Protein 3EMF (pdb70)

Radius of gyration: 19.93 Å; Cα contacts (8 Å, |Δi|>4): 822; chains: 3; bounding box: 46×52×56 Å

Nearest PDB structures (foldseek):
  3emf-assembly1_C  TM=9.817E-01  e=1.559E-18  Haemophilus influenzae
  3emf-assembly1_B  TM=9.653E-01  e=1.078E-17  Haemophilus influenzae
  1s7m-assembly1_A  TM=9.401E-01  e=3.002E-12  Haemophilus influenzae
  3emf-assembly1_C  TM=1.009E+00  e=5.821E-21  Haemophilus influenzae
  3emf-assembly1_B  TM=9.589E-01  e=3.752E-17  Haemophilus influenzae

CATH classification: 3.90.1780.10

Structure (mmCIF, N/CA/C/O backbone):
data_3EMF
#
_entry.id   3EMF
#
_cell.length_a   82.292
_cell.length_b   91.035
_cell.length_c   94.669
_cell.angle_alpha   90.00
_cell.angle_beta   90.00
_cell.angle_gamma   90.00
#
_symmetry.space_group_name_H-M   'I 2 2 2'
#
loop_
_entity.id
_entity.type
_entity.pdbx_description
1 polymer 'Hia (Adhesin)'
2 water water
#
loop_
_atom_site.group_PDB
_atom_site.id
_atom_site.type_symbol
_atom_site.label_atom_id
_atom_site.label_alt_id
_atom_site.label_comp_id
_atom_site.label_asym_id
_atom_site.label_entity_id
_atom_site.label_seq_id
_atom_site.pdbx_PDB_ins_code
_atom_site.Cartn_x
_atom_site.Cartn_y
_atom_site.Cartn_z
_atom_site.occupancy
_atom_site.B_iso_or_equiv
_atom_site.auth_seq_id
_atom_site.auth_comp_id
_atom_site.auth_asym_id
_atom_site.auth_atom_id
_atom_site.pdbx_PDB_model_num
ATOM 1 N N . THR A 1 3 ? 11.764 -6.520 30.558 1.00 80.02 53 THR A N 1
ATOM 2 C CA . THR A 1 3 ? 11.527 -5.578 31.638 1.00 83.04 53 THR A CA 1
ATOM 3 C C . THR A 1 3 ? 10.776 -4.336 31.192 1.00 81.99 53 THR A C 1
ATOM 4 O O . THR A 1 3 ? 11.174 -3.685 30.223 1.00 81.63 53 THR A O 1
ATOM 5 N N . PRO A 1 4 ? 9.671 -4.010 31.889 1.00 84.63 54 PRO A N 1
ATOM 6 C CA . PRO A 1 4 ? 8.852 -2.819 31.620 1.00 83.00 54 PRO A CA 1
ATOM 7 C C . PRO A 1 4 ? 9.444 -1.554 32.244 1.00 78.37 54 PRO A C 1
ATOM 8 O O . PRO A 1 4 ? 9.192 -1.276 33.415 1.00 83.02 54 PRO A O 1
ATOM 12 N N . VAL A 1 5 ? 10.216 -0.802 31.467 1.00 64.80 55 VAL A N 1
ATOM 13 C CA . VAL A 1 5 ? 10.839 0.419 31.959 1.00 56.80 55 VAL A CA 1
ATOM 14 C C . VAL A 1 5 ? 9.902 1.602 31.766 1.00 50.66 55 VAL A C 1
ATOM 15 O O . VAL A 1 5 ? 9.341 1.795 30.686 1.00 42.04 55 VAL A O 1
ATOM 19 N N . THR A 1 6 ? 9.745 2.401 32.815 1.00 39.45 56 THR A N 1
ATOM 20 C CA . THR A 1 6 ? 8.900 3.589 32.756 1.00 40.43 56 THR A CA 1
ATOM 21 C C . THR A 1 6 ? 9.580 4.779 33.429 1.00 38.17 56 THR A C 1
ATOM 22 O O . THR A 1 6 ? 10.519 4.610 34.192 1.00 38.60 56 THR A O 1
ATOM 26 N N . ASN A 1 7 ? 9.114 5.983 33.121 1.00 35.69 57 ASN A N 1
ATOM 27 C CA . ASN A 1 7 ? 9.500 7.153 33.894 1.00 31.94 57 ASN A CA 1
ATOM 28 C C . ASN A 1 7 ? 8.323 8.119 33.982 1.00 37.39 57 ASN A C 1
ATOM 29 O O . ASN A 1 7 ? 7.255 7.833 33.446 1.00 32.79 57 ASN A O 1
ATOM 34 N N . LYS A 1 8 ? 8.503 9.238 34.676 1.00 41.50 58 LYS A N 1
ATOM 35 C CA . LYS A 1 8 ? 7.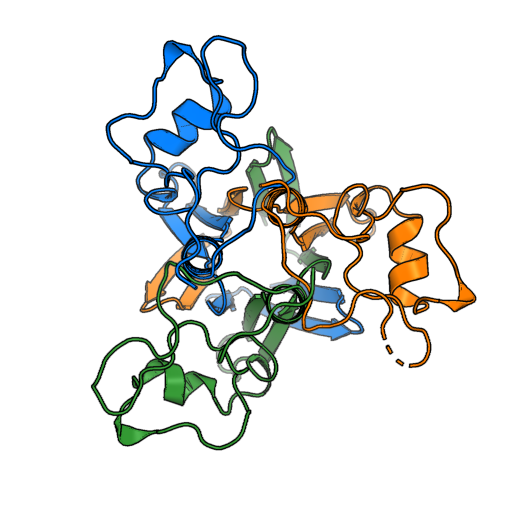382 10.118 35.011 1.00 36.71 58 LYS A CA 1
ATOM 36 C C . LYS A 1 8 ? 7.239 11.318 34.075 1.00 35.97 58 LYS A C 1
ATOM 37 O O . LYS A 1 8 ? 6.415 12.188 34.313 1.00 45.18 58 LYS A O 1
ATOM 43 N N . LEU A 1 9 ? 8.032 11.359 33.007 1.00 29.92 59 LEU A N 1
ATOM 44 C CA . LEU A 1 9 ? 7.935 12.433 32.018 1.00 22.52 59 LEU A CA 1
ATOM 45 C C . LEU A 1 9 ? 6.539 12.588 31.425 1.00 29.19 59 LEU A C 1
ATOM 46 O O . LEU A 1 9 ? 5.905 11.606 31.016 1.00 29.79 59 LEU A O 1
ATOM 51 N N . LYS A 1 10 ? 6.090 13.835 31.338 1.00 28.89 60 LYS A N 1
ATOM 52 C CA . LYS A 1 10 ? 4.796 14.145 30.730 1.00 29.00 60 LYS A CA 1
ATOM 53 C C . LYS A 1 10 ? 5.023 14.812 29.388 1.00 28.98 60 LYS A C 1
ATOM 54 O O . LYS A 1 10 ? 6.147 15.168 29.037 1.00 29.92 60 LYS A O 1
ATOM 60 N N . ALA A 1 11 ? 3.940 14.975 28.645 1.00 26.96 61 ALA A N 1
ATOM 61 C CA . ALA A 1 11 ? 3.966 15.715 27.406 1.00 29.03 61 ALA A CA 1
ATOM 62 C C . ALA A 1 11 ? 3.401 17.098 27.668 1.00 29.19 61 ALA A C 1
ATOM 63 O O . ALA A 1 11 ? 2.611 17.298 28.587 1.00 27.31 61 ALA A O 1
ATOM 65 N N . TYR A 1 12 ? 3.794 18.061 26.856 1.00 22.57 62 TYR A N 1
ATOM 66 C CA . TYR A 1 12 ? 3.117 19.333 26.892 1.00 26.28 62 TYR A CA 1
ATOM 67 C C . TYR A 1 12 ? 1.637 19.113 26.576 1.00 24.98 62 TYR A C 1
ATOM 68 O O . TYR A 1 12 ? 1.293 18.257 25.752 1.00 25.92 62 TYR A O 1
ATOM 77 N N . GLY A 1 13 ? 0.778 19.872 27.252 1.00 23.58 63 GLY A N 1
ATOM 78 C CA . GLY A 1 13 ? -0.674 19.762 27.091 1.00 22.26 63 GLY A CA 1
ATOM 79 C C . GLY A 1 13 ? -1.313 18.900 28.156 1.00 35.64 63 GLY A C 1
ATOM 80 O O . GLY A 1 13 ? -2.536 18.882 28.286 1.00 37.22 63 GLY A O 1
ATOM 81 N N . ASP A 1 14 ? -0.490 18.170 28.905 1.00 29.12 64 ASP A N 1
ATOM 82 C CA . ASP A 1 14 ? -0.996 17.299 29.959 1.00 39.30 64 ASP A CA 1
ATOM 83 C C . ASP A 1 14 ? -1.670 18.178 31.013 1.00 37.56 64 ASP A C 1
ATOM 84 O O . ASP A 1 14 ? -1.149 19.240 31.370 1.00 36.75 64 ASP A O 1
ATOM 89 N N . ALA A 1 15 ? -2.805 17.721 31.529 1.00 39.13 65 ALA A N 1
ATOM 90 C CA . ALA A 1 15 ? -3.634 18.532 32.427 1.00 44.90 65 ALA A CA 1
ATOM 91 C C . ALA A 1 15 ? -3.017 18.860 33.784 1.00 50.24 65 ALA A C 1
ATOM 92 O O . ALA A 1 15 ? -3.340 19.892 34.373 1.00 53.70 65 ALA A O 1
ATOM 94 N N . ASN A 1 16 ? -2.166 17.989 34.313 1.00 52.14 66 ASN A N 1
ATOM 95 C CA . ASN A 1 16 ? -1.655 18.242 35.668 1.00 63.51 66 ASN A CA 1
ATOM 96 C C . ASN A 1 16 ? -0.274 18.901 35.749 1.00 55.33 66 ASN A C 1
ATOM 97 O O . ASN A 1 16 ? 0.419 18.791 36.758 1.00 53.88 66 ASN A O 1
ATOM 102 N N . PHE A 1 17 ? 0.111 19.579 34.675 1.00 51.66 67 PHE A N 1
ATOM 103 C CA . PHE A 1 17 ? 1.291 20.428 34.673 1.00 48.95 67 PHE A CA 1
ATOM 104 C C . PHE A 1 17 ? 0.980 21.564 35.619 1.00 51.03 67 PHE A C 1
ATOM 105 O O . PHE A 1 17 ? -0.133 22.096 35.608 1.00 46.42 67 PHE A O 1
ATOM 113 N N . ASN A 1 18 ? 1.945 21.930 36.456 1.00 40.40 68 ASN A N 1
ATOM 114 C CA . ASN A 1 18 ? 1.691 22.955 37.463 1.00 44.05 68 ASN A CA 1
ATOM 115 C C . ASN A 1 18 ? 2.357 24.272 37.116 1.00 45.26 68 ASN A C 1
ATOM 116 O O . ASN A 1 18 ? 3.591 24.406 37.176 1.00 35.91 68 ASN A O 1
ATOM 121 N N . PHE A 1 19 ? 1.531 25.255 36.785 1.00 37.26 69 PHE A N 1
ATOM 122 C CA . PHE A 1 19 ? 2.036 26.530 36.294 1.00 47.70 69 PHE A CA 1
ATOM 123 C C . PHE A 1 19 ? 2.911 27.285 37.294 1.00 48.76 69 PHE A C 1
ATOM 124 O O . PHE A 1 19 ? 3.881 27.945 36.904 1.00 54.29 69 PHE A O 1
ATOM 132 N N . THR A 1 20 ? 2.586 27.166 38.576 1.00 49.24 70 THR A N 1
ATOM 133 C CA . THR A 1 20 ? 3.335 27.851 39.630 1.00 58.20 70 THR A CA 1
ATOM 134 C C . THR A 1 20 ? 4.811 27.467 39.655 1.00 58.70 70 THR A C 1
ATOM 135 O O . THR A 1 20 ? 5.690 28.329 39.760 1.00 56.23 70 THR A O 1
ATOM 139 N N . ASN A 1 21 ? 5.067 26.164 39.547 1.00 63.47 71 ASN A N 1
ATOM 140 C CA . ASN A 1 21 ? 6.402 25.599 39.739 1.00 55.08 71 ASN A CA 1
ATOM 141 C C . ASN A 1 21 ? 7.311 25.731 38.530 1.00 53.38 71 ASN A C 1
ATOM 142 O O . ASN A 1 21 ? 8.504 25.440 38.613 1.00 54.52 71 ASN A O 1
ATOM 147 N N . ASN A 1 22 ? 6.752 26.147 37.399 1.00 45.98 72 ASN A N 1
ATOM 148 C CA . ASN A 1 22 ? 7.514 26.174 36.153 1.00 41.02 72 ASN A CA 1
ATOM 149 C C . ASN A 1 22 ? 7.659 27.581 35.594 1.00 43.94 72 ASN A C 1
ATOM 150 O O . ASN A 1 22 ? 6.981 28.492 36.042 1.00 40.57 72 ASN A O 1
ATOM 155 N N . SER A 1 23 ? 8.544 27.747 34.616 1.00 48.50 73 SER A N 1
ATOM 156 C CA . SER A 1 23 ? 8.859 29.060 34.059 1.00 45.09 73 SER A CA 1
ATOM 157 C C . SER A 1 23 ? 7.816 29.535 33.059 1.00 47.88 73 SER A C 1
ATOM 158 O O . SER A 1 23 ? 6.997 28.748 32.585 1.00 46.21 73 SER A O 1
ATOM 161 N N . ILE A 1 24 ? 7.879 30.821 32.720 1.00 40.19 74 ILE A N 1
ATOM 162 C CA . ILE A 1 24 ? 7.028 31.390 31.684 1.00 46.94 74 ILE A CA 1
ATOM 163 C C . ILE A 1 24 ? 7.268 30.712 30.338 1.00 46.43 74 ILE A C 1
ATOM 164 O O . ILE A 1 24 ? 6.340 30.542 29.550 1.00 45.22 74 ILE A O 1
ATOM 169 N N . ALA A 1 25 ? 8.516 30.315 30.082 1.00 37.74 75 ALA A N 1
ATOM 170 C CA . ALA A 1 25 ? 8.868 29.676 28.826 1.00 39.23 75 ALA A CA 1
ATOM 171 C C . ALA A 1 25 ? 8.167 28.331 28.665 1.00 36.94 75 ALA A C 1
ATOM 172 O O . ALA A 1 25 ? 7.684 28.005 27.584 1.00 33.42 75 ALA A O 1
ATOM 174 N N . ASP A 1 26 ? 8.132 27.553 29.743 1.00 38.86 76 ASP A N 1
ATOM 175 C CA . ASP A 1 26 ? 7.462 26.257 29.741 1.00 34.28 76 ASP A CA 1
ATOM 176 C C . ASP A 1 26 ? 5.947 26.409 29.702 1.00 31.89 76 ASP A C 1
ATOM 177 O O . ASP A 1 26 ? 5.273 25.691 28.975 1.00 38.69 76 ASP A O 1
ATOM 179 N N . ALA A 1 27 ? 5.415 27.321 30.517 1.00 30.77 77 ALA A N 1
ATOM 180 C CA . ALA A 1 27 ? 3.984 27.635 30.489 1.00 30.53 77 ALA A CA 1
ATOM 181 C C . ALA A 1 27 ? 3.504 27.946 29.079 1.00 33.68 77 ALA A C 1
ATOM 182 O O . ALA A 1 27 ? 2.419 27.520 28.673 1.00 33.69 77 ALA A O 1
ATOM 184 N N . GLU A 1 28 ? 4.301 28.722 28.349 1.00 33.37 78 GLU A N 1
ATOM 185 C CA . GLU A 1 28 ? 3.971 29.111 26.973 1.00 41.65 78 GLU A CA 1
ATOM 186 C C . GLU A 1 28 ? 3.888 27.909 26.036 1.00 33.68 78 GLU A C 1
ATOM 187 O O . GLU A 1 28 ? 3.055 27.866 25.131 1.00 36.14 78 GLU A O 1
ATOM 193 N N . LYS A 1 29 ? 4.751 26.927 26.251 1.00 26.54 79 LYS A N 1
ATOM 194 C CA . LYS A 1 29 ? 4.681 25.712 25.471 1.00 19.85 79 LYS A CA 1
ATOM 195 C C . LYS A 1 29 ? 3.495 24.848 25.889 1.00 24.96 79 LYS A C 1
ATOM 196 O O . LYS A 1 29 ? 2.824 24.246 25.055 1.00 26.17 79 LYS A O 1
ATOM 202 N N . GLN A 1 30 ? 3.264 24.782 27.187 1.00 26.75 80 GLN A N 1
ATOM 203 C CA . GLN A 1 30 ? 2.206 23.943 27.735 1.00 25.96 80 GLN A CA 1
ATOM 204 C C . GLN A 1 30 ? 0.842 24.259 27.127 1.00 28.11 80 GLN A C 1
ATOM 205 O O . GLN A 1 30 ? 0.025 23.349 26.916 1.00 27.60 80 GLN A O 1
ATOM 211 N N . VAL A 1 31 ? 0.595 25.533 26.818 1.00 28.40 81 VAL A N 1
ATOM 212 C CA . VAL A 1 31 ? -0.750 25.972 26.388 1.00 25.63 81 VAL A CA 1
ATOM 213 C C . VAL A 1 31 ? -0.933 26.088 24.879 1.00 26.41 81 VAL A C 1
ATOM 214 O O . VAL A 1 31 ? -2.045 26.387 24.405 1.00 27.22 81 VAL A O 1
ATOM 218 N N . GLN A 1 32 ? 0.143 25.860 24.119 1.00 25.60 82 GLN A N 1
ATOM 219 C CA . GLN A 1 32 ? 0.069 25.903 22.659 1.00 26.19 82 GLN A CA 1
ATOM 220 C C . GLN A 1 32 ? -0.193 24.534 22.009 1.00 28.48 82 GLN A C 1
ATOM 221 O O . GLN A 1 32 ? 0.538 23.571 22.253 1.00 26.88 82 GLN A O 1
ATOM 227 N N . GLU A 1 33 ? -1.227 24.460 21.169 1.00 27.55 83 GLU A N 1
ATOM 228 C CA . GLU A 1 33 ? -1.549 23.228 20.457 1.00 25.96 83 GLU A CA 1
ATOM 229 C C . GLU A 1 33 ? -0.332 22.722 19.668 1.00 28.75 83 GLU A C 1
ATOM 230 O O . GLU A 1 33 ? -0.174 21.525 19.474 1.00 29.39 83 GLU A O 1
ATOM 233 N N . ALA A 1 34 ? 0.507 23.642 19.211 1.00 30.95 84 ALA A N 1
ATOM 234 C CA . ALA A 1 34 ? 1.707 23.290 18.444 1.00 27.20 84 ALA A CA 1
ATOM 235 C C . ALA A 1 34 ? 2.645 22.338 19.193 1.00 31.38 84 ALA A C 1
ATOM 236 O O . ALA A 1 34 ? 3.307 21.488 18.585 1.00 31.13 84 ALA A O 1
ATOM 238 N N . TYR A 1 35 ? 2.705 22.481 20.515 1.00 30.84 85 TYR A N 1
ATOM 239 C CA . TYR A 1 35 ? 3.601 21.667 21.325 1.00 21.53 85 TYR A CA 1
ATOM 240 C C . TYR A 1 35 ? 2.913 20.449 21.891 1.00 28.95 85 TYR A C 1
ATOM 241 O O . TYR A 1 35 ? 3.555 19.597 22.511 1.00 24.09 85 TYR A O 1
ATOM 250 N N . LYS A 1 36 ? 1.599 20.368 21.691 1.00 28.19 86 LYS A N 1
ATOM 251 C CA . LYS A 1 36 ? 0.835 19.334 22.369 1.00 20.60 86 LYS A CA 1
ATOM 252 C C . LYS A 1 36 ? 1.343 17.948 22.020 1.00 23.73 86 LYS A C 1
ATOM 253 O O . LYS A 1 36 ? 1.391 17.581 20.846 1.00 23.73 86 LYS A O 1
ATOM 259 N N . GLY A 1 37 ? 1.686 17.162 23.033 1.00 24.00 87 GLY A N 1
ATOM 260 C CA . GLY A 1 37 ? 2.156 15.809 22.791 1.00 28.78 87 GLY A CA 1
ATOM 261 C C . GLY A 1 37 ? 3.673 15.678 22.667 1.00 26.50 87 GLY A C 1
ATOM 262 O O . GLY A 1 37 ? 4.198 14.572 22.645 1.00 27.79 87 GLY A O 1
ATOM 263 N N . LEU A 1 38 ? 4.392 16.790 22.574 1.00 29.40 88 LEU A N 1
ATOM 264 C CA . LEU A 1 38 ? 5.854 16.697 22.610 1.00 25.45 88 LEU A CA 1
ATOM 265 C C . LEU A 1 38 ? 6.274 16.461 24.053 1.00 28.62 88 LEU A C 1
ATOM 266 O O . LEU A 1 38 ? 5.603 16.915 24.974 1.00 23.54 88 LEU A O 1
ATOM 271 N N . LEU A 1 39 ? 7.394 15.770 24.239 1.00 25.44 89 LEU A N 1
ATOM 272 C CA . LEU A 1 39 ? 7.890 15.440 25.563 1.00 23.28 89 LEU A CA 1
ATOM 273 C C . LEU A 1 39 ? 8.206 16.714 26.326 1.00 27.18 89 LEU A C 1
ATOM 274 O O . LEU A 1 39 ? 8.801 17.654 25.791 1.00 28.63 89 LEU A O 1
ATOM 279 N N . ASN A 1 40 ? 7.790 16.754 27.580 1.00 20.55 90 ASN A N 1
ATOM 280 C CA . ASN A 1 40 ? 8.152 17.859 28.437 1.00 25.73 90 ASN A CA 1
ATOM 281 C C . ASN A 1 40 ? 9.398 17.486 29.247 1.00 30.06 90 ASN A C 1
ATOM 282 O O . ASN A 1 40 ? 9.307 16.860 30.288 1.00 27.12 90 ASN A O 1
ATOM 287 N N . LEU A 1 41 ? 10.564 17.858 28.746 1.00 27.67 91 LEU A N 1
ATOM 288 C CA . LEU A 1 41 ? 11.801 17.448 29.389 1.00 35.59 91 LEU A CA 1
ATOM 289 C C . LEU A 1 41 ? 12.166 18.339 30.570 1.00 41.02 91 LEU A C 1
ATOM 290 O O . LEU A 1 41 ? 12.936 17.940 31.442 1.00 46.55 91 LEU A O 1
ATOM 295 N N . ASN A 1 42 ? 11.595 19.535 30.617 1.00 39.89 92 ASN A N 1
ATOM 296 C CA . ASN A 1 42 ? 12.057 20.539 31.571 1.00 38.85 92 ASN A CA 1
ATOM 297 C C . ASN A 1 42 ? 11.097 20.830 32.723 1.00 40.80 92 ASN A C 1
ATOM 298 O O . ASN A 1 42 ? 11.121 21.925 33.291 1.00 44.13 92 ASN A O 1
ATOM 303 N N . GLU A 1 43 ? 10.270 19.850 33.082 1.00 34.31 93 GLU A N 1
ATOM 304 C CA . GLU A 1 43 ? 9.283 20.041 34.151 1.00 38.04 93 GLU A CA 1
ATOM 305 C C . GLU A 1 43 ? 9.908 20.020 35.555 1.00 42.34 93 GLU A C 1
ATOM 306 O O . GLU A 1 43 ? 10.677 19.120 35.905 1.00 39.23 93 GLU A O 1
ATOM 312 N N . LYS A 1 44 ? 9.547 21.013 36.358 1.00 43.25 94 LYS A N 1
ATOM 313 C CA . LYS A 1 44 ? 10.150 21.207 37.681 1.00 46.44 94 LYS A CA 1
ATOM 314 C C . LYS A 1 44 ? 9.157 20.976 38.808 1.00 49.34 94 LYS A C 1
ATOM 315 O O . LYS A 1 44 ? 7.938 20.955 38.582 1.00 48.77 94 LYS A O 1
ATOM 321 N N . ASN A 1 45 ? 9.668 20.796 40.023 1.00 49.34 95 ASN A N 1
ATOM 322 C CA . ASN A 1 45 ? 8.790 20.706 41.192 1.00 60.07 95 ASN A CA 1
ATOM 323 C C . ASN A 1 45 ? 8.784 22.012 41.991 1.00 58.45 95 ASN A C 1
ATOM 324 O O . ASN A 1 45 ? 9.236 23.048 41.497 1.00 54.62 95 ASN A O 1
ATOM 329 N N . ALA A 1 46 ? 8.258 21.975 43.209 1.00 68.46 96 ALA A N 1
ATOM 330 C CA . ALA A 1 46 ? 8.249 23.170 44.052 1.00 74.26 96 ALA A CA 1
ATOM 331 C C . ALA A 1 46 ? 9.663 23.729 44.243 1.00 74.31 96 ALA A C 1
ATOM 332 O O . ALA A 1 46 ? 9.852 24.943 44.342 1.00 71.31 96 ALA A O 1
ATOM 334 N N . SER A 1 47 ? 10.646 22.831 44.277 1.00 76.32 97 SER A N 1
ATOM 335 C CA . SER A 1 47 ? 12.036 23.185 44.584 1.00 82.43 97 SER A CA 1
ATOM 336 C C . SER A 1 47 ? 12.781 23.801 43.398 1.00 83.05 97 SER A C 1
ATOM 337 O O . SER A 1 47 ? 13.956 24.154 43.511 1.00 82.63 97 SER A O 1
ATOM 340 N N . ASP A 1 48 ? 12.098 23.919 42.265 1.00 81.64 98 ASP A N 1
ATOM 341 C CA . ASP A 1 48 ? 12.733 24.348 41.025 1.00 74.20 98 ASP A CA 1
ATOM 342 C C . ASP A 1 48 ? 13.811 23.349 40.622 1.00 63.74 98 ASP A C 1
ATOM 343 O O . ASP A 1 48 ? 14.766 23.697 39.921 1.00 71.09 98 ASP A O 1
ATOM 348 N N . LYS A 1 49 ? 13.669 22.108 41.077 1.00 51.32 99 LYS A N 1
ATOM 349 C CA . LYS A 1 49 ? 14.471 21.023 40.509 1.00 53.55 99 LYS A CA 1
ATOM 350 C C . LYS A 1 49 ? 13.618 20.177 39.561 1.00 50.72 99 LYS A C 1
ATOM 351 O O . LYS A 1 49 ? 12.399 20.189 39.644 1.00 51.10 99 LYS A O 1
ATOM 357 N N . LEU A 1 50 ? 14.274 19.453 38.665 1.00 44.96 100 LEU A N 1
ATOM 358 C CA . LEU A 1 50 ? 13.599 18.622 37.674 1.00 44.42 100 LEU A CA 1
ATOM 359 C C . LEU A 1 50 ? 12.875 17.431 38.312 1.00 45.48 100 LEU A C 1
ATOM 360 O O . LEU A 1 50 ? 13.454 16.696 39.109 1.00 43.06 100 LEU A O 1
ATOM 365 N N . LEU A 1 51 ? 11.603 17.242 37.965 1.00 37.40 101 LEU A N 1
ATOM 366 C CA . LEU A 1 51 ? 10.850 16.086 38.455 1.00 47.56 101 LEU A CA 1
ATOM 367 C C . LEU A 1 51 ? 11.544 14.781 38.083 1.00 46.68 101 LEU A C 1
ATOM 368 O O . LEU A 1 51 ? 11.610 13.844 38.881 1.00 46.86 101 LEU A O 1
ATOM 373 N N . VAL A 1 52 ? 12.031 14.711 36.849 1.00 44.43 102 VAL A N 1
ATOM 374 C CA . VAL A 1 52 ? 12.725 13.521 36.377 1.00 38.92 102 VAL A CA 1
ATOM 375 C C . VAL A 1 52 ? 14.191 13.857 36.179 1.00 34.85 102 VAL A C 1
ATOM 376 O O . VAL A 1 52 ? 14.539 14.673 35.326 1.00 31.58 102 VAL A O 1
ATOM 380 N N . GLU A 1 53 ? 15.042 13.240 36.995 1.00 31.00 103 GLU A N 1
ATOM 381 C CA . GLU A 1 53 ? 16.462 13.520 37.003 1.00 36.63 103 GLU A CA 1
ATOM 382 C C . GLU A 1 53 ? 17.166 13.039 35.734 1.00 37.33 103 GLU A C 1
ATOM 383 O O . GLU A 1 53 ? 16.711 12.116 35.059 1.00 36.32 103 GLU A O 1
ATOM 389 N N . ASP A 1 54 ? 18.289 13.668 35.426 1.00 30.48 104 ASP A N 1
ATOM 390 C CA . ASP A 1 54 ? 19.113 13.255 34.287 1.00 33.67 104 ASP A CA 1
ATOM 391 C C . ASP A 1 54 ? 19.383 11.744 34.228 1.00 34.62 104 ASP A C 1
ATOM 392 O O . ASP A 1 54 ? 19.248 11.145 33.165 1.00 30.07 104 ASP A O 1
ATOM 397 N N . ASN A 1 55 ? 19.780 11.136 35.351 1.00 31.10 105 ASN A N 1
ATOM 398 C CA . ASN A 1 55 ? 20.197 9.725 35.346 1.00 31.63 105 ASN A CA 1
ATOM 399 C C . ASN A 1 55 ? 19.025 8.757 35.463 1.00 40.59 105 ASN A C 1
ATOM 400 O O . ASN A 1 55 ? 19.047 7.829 36.268 1.00 42.55 105 ASN A O 1
ATOM 405 N N . THR A 1 56 ? 18.007 9.000 34.647 1.00 39.47 106 THR A N 1
ATOM 406 C CA . THR A 1 56 ? 16.809 8.182 34.598 1.00 31.99 106 THR A CA 1
ATOM 407 C C . THR A 1 56 ? 16.811 7.509 33.242 1.00 30.13 106 THR A C 1
ATOM 408 O O . THR A 1 56 ? 17.223 8.116 32.246 1.00 37.60 106 THR A O 1
ATOM 412 N N . ALA A 1 57 ? 16.380 6.253 33.206 1.00 30.77 107 ALA A N 1
ATOM 413 C CA . ALA A 1 57 ? 16.226 5.524 31.949 1.00 29.14 107 ALA A CA 1
ATOM 414 C C . ALA A 1 57 ? 15.270 6.264 31.023 1.00 26.40 107 ALA A C 1
ATOM 415 O O . ALA A 1 57 ? 14.171 6.634 31.423 1.00 30.24 107 ALA A O 1
ATOM 417 N N . ALA A 1 58 ? 15.704 6.500 29.785 1.00 30.08 108 ALA A N 1
ATOM 418 C CA . ALA A 1 58 ? 14.790 6.984 28.762 1.00 26.99 108 ALA A CA 1
ATOM 419 C C . ALA A 1 58 ? 14.052 5.777 28.175 1.00 23.85 108 ALA A C 1
ATOM 420 O O . ALA A 1 58 ? 14.594 4.674 28.119 1.00 27.82 108 ALA A O 1
ATOM 422 N N . THR A 1 59 ? 12.805 5.973 27.775 1.00 21.80 109 THR A N 1
ATOM 423 C CA . THR A 1 59 ? 12.025 4.879 27.182 1.00 22.23 109 THR A CA 1
ATOM 424 C C . THR A 1 59 ? 11.783 5.104 25.694 1.00 22.20 109 THR A C 1
ATOM 425 O O . THR A 1 59 ? 11.932 6.214 25.193 1.00 24.40 109 THR A O 1
ATOM 429 N N . VAL A 1 60 ? 11.398 4.045 24.996 1.00 28.55 110 VAL A N 1
ATOM 430 C CA . VAL A 1 60 ? 11.031 4.168 23.589 1.00 24.45 110 VAL A CA 1
ATOM 431 C C . VAL A 1 60 ? 9.814 5.079 23.465 1.00 29.13 110 VAL A C 1
ATOM 432 O O . VAL A 1 60 ? 9.731 5.863 22.541 1.00 25.37 110 VAL A O 1
ATOM 436 N N . GLY A 1 61 ? 8.880 5.006 24.417 1.00 28.31 111 GLY A N 1
ATOM 437 C CA . GLY A 1 61 ? 7.792 5.959 24.430 1.00 22.32 111 GLY A CA 1
ATOM 438 C C . GLY A 1 61 ? 8.267 7.412 24.438 1.00 25.34 111 GLY A C 1
ATOM 439 O O . GLY A 1 61 ? 7.654 8.287 23.814 1.00 23.04 111 GLY A O 1
ATOM 440 N N . ASN A 1 62 ? 9.351 7.680 25.156 1.00 28.19 112 ASN A N 1
ATOM 441 C CA . ASN A 1 62 ? 9.933 9.019 25.183 1.00 24.33 112 ASN A CA 1
ATOM 442 C C . ASN A 1 62 ? 10.423 9.430 23.789 1.00 22.94 112 ASN A C 1
ATOM 443 O O . ASN A 1 62 ? 10.204 10.556 23.356 1.00 22.08 112 ASN A O 1
ATOM 448 N N . LEU A 1 63 ? 11.095 8.517 23.086 1.00 20.36 113 LEU A N 1
ATOM 449 C CA . LEU A 1 63 ? 11.619 8.832 21.748 1.00 17.68 113 LEU A CA 1
ATOM 450 C C . LEU A 1 63 ? 10.491 9.227 20.822 1.00 24.38 113 LEU A C 1
ATOM 451 O O . LEU A 1 63 ? 10.682 10.058 19.940 1.00 20.39 113 LEU A O 1
ATOM 456 N N . ARG A 1 64 ? 9.311 8.632 21.046 1.00 22.54 114 ARG A N 1
ATOM 457 C CA . ARG A 1 64 ? 8.173 8.838 20.171 1.00 19.97 114 ARG A CA 1
ATOM 458 C C . ARG A 1 64 ? 7.570 10.217 20.386 1.00 27.34 114 ARG A C 1
ATOM 459 O O . ARG A 1 64 ? 6.709 10.642 19.634 1.00 23.51 114 ARG A O 1
ATOM 467 N N . LYS A 1 65 ? 8.032 10.915 21.416 1.00 17.61 115 LYS A N 1
ATOM 468 C CA . LYS A 1 65 ? 7.503 12.240 21.720 1.00 18.91 115 LYS A CA 1
ATOM 469 C C . LYS A 1 65 ? 8.538 13.341 21.533 1.00 20.03 115 LYS A C 1
ATOM 470 O O . LYS A 1 65 ? 8.290 14.499 21.866 1.00 20.40 115 LYS A O 1
ATOM 476 N N . LEU A 1 66 ? 9.681 12.984 20.973 1.00 21.99 116 LEU A N 1
ATOM 477 C CA . LEU A 1 66 ? 10.706 13.967 20.644 1.00 22.89 116 LEU A CA 1
ATOM 478 C C . LEU A 1 66 ? 10.371 14.738 19.375 1.00 20.43 116 LEU A C 1
ATOM 479 O O . LEU A 1 66 ? 9.759 14.214 18.445 1.00 21.20 116 LEU A O 1
ATOM 484 N N . GLY A 1 67 ? 10.783 15.993 19.329 1.00 23.72 117 GLY A N 1
ATOM 485 C CA . GLY A 1 67 ? 10.511 16.782 18.157 1.00 25.20 117 GLY A CA 1
ATOM 486 C C . GLY A 1 67 ? 10.790 18.243 18.366 1.00 24.67 117 GLY A C 1
ATOM 487 O O . GLY A 1 67 ? 11.180 18.668 19.452 1.00 21.84 117 GLY A O 1
ATOM 488 N N . TRP A 1 68 ? 10.633 19.006 17.297 1.00 22.61 118 TRP A N 1
ATOM 489 C CA . TRP A 1 68 ? 10.735 20.448 17.384 1.00 23.30 118 TRP A CA 1
ATOM 490 C C . TRP A 1 68 ? 9.557 21.035 16.620 1.00 22.42 118 TRP A C 1
ATOM 491 O O . TRP A 1 68 ? 8.920 20.346 15.816 1.00 22.42 118 TRP A O 1
ATOM 502 N N . VAL A 1 69 ? 9.278 22.307 16.860 1.00 25.72 119 VAL A N 1
ATOM 503 C CA . VAL A 1 69 ? 8.133 22.950 16.234 1.00 20.78 119 VAL A CA 1
ATOM 504 C C . VAL A 1 69 ? 8.538 23.773 15.011 1.00 24.70 119 VAL A C 1
ATOM 505 O O . VAL A 1 69 ? 9.492 24.554 15.047 1.00 25.58 119 VAL A O 1
ATOM 509 N N . LEU A 1 70 ? 7.807 23.569 13.924 1.00 24.08 120 LEU A N 1
ATOM 510 C CA . LEU A 1 70 ? 8.053 24.268 12.683 1.00 22.44 120 LEU A CA 1
ATOM 511 C C . LEU A 1 70 ? 6.892 25.214 12.396 1.00 37.14 120 LEU A C 1
ATOM 512 O O . LEU A 1 70 ? 5.731 24.797 12.387 1.00 32.02 120 LEU A O 1
ATOM 517 N N . SER A 1 71 ? 7.205 26.482 12.161 1.00 44.37 121 SER A N 1
ATOM 518 C CA . SER A 1 71 ? 6.170 27.492 11.989 1.00 43.57 121 SER A CA 1
ATOM 519 C C . SER A 1 71 ? 6.411 28.356 10.767 1.00 43.92 121 SER A C 1
ATOM 520 O O . SER A 1 71 ? 7.557 28.562 10.365 1.00 37.69 121 SER A O 1
ATOM 523 N N . SER A 1 72 ? 5.326 28.857 10.179 1.00 34.22 122 SER A N 1
ATOM 524 C CA . SER A 1 72 ? 5.405 29.828 9.097 1.00 29.64 122 SER A CA 1
ATOM 525 C C . SER A 1 72 ? 4.446 30.947 9.416 1.00 34.46 122 SER A C 1
ATOM 526 O O . SER A 1 72 ? 3.346 30.710 9.927 1.00 42.17 122 SER A O 1
ATOM 529 N N . LYS A 1 73 ? 4.862 32.162 9.107 1.00 41.22 123 LYS A N 1
ATOM 530 C CA . LYS A 1 73 ? 4.050 33.340 9.360 1.00 51.08 123 LYS A CA 1
ATOM 531 C C . LYS A 1 73 ? 4.162 34.270 8.159 1.00 54.65 123 LYS A C 1
ATOM 532 O O . LYS A 1 73 ? 5.256 34.712 7.809 1.00 50.50 123 LYS A O 1
ATOM 538 N N . ASN A 1 74 ? 3.040 34.553 7.506 1.00 49.27 124 ASN A N 1
ATOM 539 C CA . ASN A 1 74 ? 3.083 35.479 6.390 1.00 54.11 124 ASN A CA 1
ATOM 540 C C . ASN A 1 74 ? 2.634 36.863 6.815 1.00 59.65 124 ASN A C 1
ATOM 541 O O . ASN A 1 74 ? 1.510 37.041 7.293 1.00 59.51 124 ASN A O 1
ATOM 546 N N . GLY A 1 75 ? 3.529 37.832 6.655 1.00 66.45 125 GLY A N 1
ATOM 547 C CA . GLY A 1 75 ? 3.259 39.203 7.033 1.00 76.35 125 GLY A CA 1
ATOM 548 C C . GLY A 1 75 ? 2.701 39.337 8.436 1.00 78.89 125 GLY A C 1
ATOM 549 O O . GLY A 1 75 ? 3.370 39.005 9.416 1.00 79.76 125 GLY A O 1
ATOM 550 N N . THR A 1 76 ? 1.459 39.805 8.521 1.00 74.75 126 THR A N 1
ATOM 551 C CA . THR A 1 76 ? 0.836 40.145 9.793 1.00 77.69 126 THR A CA 1
ATOM 552 C C . THR A 1 76 ? 0.061 38.982 10.413 1.00 74.63 126 THR A C 1
ATOM 553 O O . THR A 1 76 ? -0.167 38.954 11.624 1.00 72.99 126 THR A O 1
ATOM 557 N N . ARG A 1 77 ? -0.344 38.029 9.580 1.00 69.76 127 ARG A N 1
ATOM 558 C CA . ARG A 1 77 ? -1.156 36.903 10.037 1.00 69.71 127 ARG A CA 1
ATOM 559 C C . ARG A 1 77 ? -0.456 36.079 11.115 1.00 59.85 127 ARG A C 1
ATOM 560 O O . ARG A 1 77 ? 0.761 36.155 11.274 1.00 66.69 127 ARG A O 1
ATOM 568 N N . ASN A 1 78 ? -1.229 35.289 11.853 1.00 50.62 128 ASN A N 1
ATOM 569 C CA . ASN A 1 78 ? -0.674 34.491 12.946 1.00 51.30 128 ASN A CA 1
ATOM 570 C C . ASN A 1 78 ? 0.034 33.222 12.480 1.00 47.45 128 ASN A C 1
ATOM 571 O O . ASN A 1 78 ? -0.310 32.654 11.444 1.00 45.18 128 ASN A O 1
ATOM 576 N N . GLU A 1 79 ? 1.006 32.774 13.273 1.00 43.94 129 GLU A N 1
ATOM 577 C CA . GLU A 1 79 ? 1.813 31.595 12.954 1.00 44.40 129 GLU A CA 1
ATOM 578 C C . GLU A 1 79 ? 0.984 30.332 12.755 1.00 43.71 129 GLU A C 1
ATOM 579 O O . GLU A 1 79 ? 0.114 30.018 13.569 1.00 53.75 129 GLU A O 1
ATOM 585 N N . LYS A 1 80 ? 1.264 29.597 11.686 1.00 32.81 130 LYS A N 1
ATOM 586 C CA . LYS A 1 80 ? 0.710 28.259 11.531 1.00 40.07 130 LYS A CA 1
ATOM 587 C C . LYS A 1 80 ? 1.839 27.316 11.918 1.00 45.28 130 LYS A C 1
ATOM 588 O O . LYS A 1 80 ? 2.984 27.522 11.513 1.00 36.41 130 LYS A O 1
ATOM 590 N N . SER A 1 81 ? 1.539 26.307 12.726 1.00 38.08 131 SER A N 1
ATOM 591 C CA . SER A 1 81 ? 2.605 25.497 13.316 1.00 41.25 131 SER A CA 1
ATOM 592 C C . SER A 1 81 ? 2.364 24.017 13.100 1.00 45.40 131 SER A C 1
ATOM 593 O O . SER A 1 81 ? 1.222 23.572 13.017 1.00 41.63 131 SER A O 1
ATOM 596 N N . GLN A 1 82 ? 3.451 23.258 13.017 1.00 35.45 132 GLN A N 1
ATOM 597 C CA . GLN A 1 82 ? 3.380 21.804 12.978 1.00 38.64 132 GLN A CA 1
ATOM 598 C C . GLN A 1 82 ? 4.535 21.257 13.805 1.00 36.04 132 GLN A C 1
ATOM 599 O O . GLN A 1 82 ? 5.486 21.984 14.105 1.00 28.85 132 GLN A O 1
ATOM 605 N N . GLN A 1 83 ? 4.458 19.976 14.149 1.00 32.99 133 GLN A N 1
ATOM 606 C CA . GLN A 1 83 ? 5.528 19.317 14.872 1.00 33.33 133 GLN A CA 1
ATOM 607 C C . GLN A 1 83 ? 6.345 18.483 13.944 1.00 34.21 133 GLN A C 1
ATOM 608 O O . GLN A 1 83 ? 5.810 17.666 13.206 1.00 28.04 133 GLN A O 1
ATOM 614 N N . VAL A 1 84 ? 7.658 18.669 14.004 1.00 24.75 134 VAL A N 1
ATOM 615 C CA . VAL A 1 84 ? 8.563 17.800 13.295 1.00 25.46 134 VAL A CA 1
ATOM 616 C C . VAL A 1 84 ? 9.070 16.758 14.271 1.00 31.55 134 VAL A C 1
ATOM 617 O O . VAL A 1 84 ? 9.897 17.049 15.138 1.00 33.16 134 VAL A O 1
ATOM 621 N N . LYS A 1 85 ? 8.561 15.542 14.137 1.00 23.25 135 LYS A N 1
ATOM 622 C CA . LYS A 1 85 ? 8.954 14.471 15.029 1.00 22.23 135 LYS A CA 1
ATOM 623 C C . LYS A 1 85 ? 9.974 13.588 14.358 1.00 22.06 135 LYS A C 1
ATOM 624 O O . LYS A 1 85 ? 10.357 13.840 13.212 1.00 23.50 135 LYS A O 1
ATOM 630 N N . HIS A 1 86 ? 10.439 12.555 15.055 1.00 23.14 136 HIS A N 1
ATOM 631 C CA . HIS A 1 86 ? 11.428 11.706 14.433 1.00 19.04 136 HIS A CA 1
ATOM 632 C C . HIS A 1 86 ? 10.865 11.140 13.139 1.00 29.02 136 HIS A C 1
ATOM 633 O O . HIS A 1 86 ? 9.704 10.691 13.099 1.00 28.40 136 HIS A O 1
ATOM 640 N N . ALA A 1 87 ? 11.694 11.158 12.095 1.00 25.47 137 ALA A N 1
ATOM 641 C CA . ALA A 1 87 ? 11.368 10.563 10.796 1.00 24.03 137 ALA A CA 1
ATOM 642 C C . ALA A 1 87 ? 10.295 11.311 10.024 1.00 27.50 137 ALA A C 1
ATOM 643 O O . A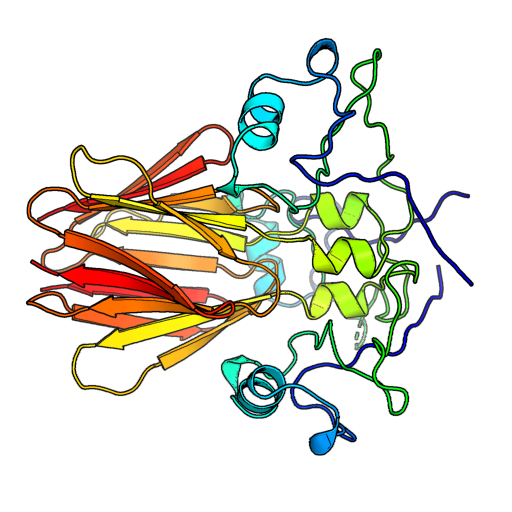LA A 1 87 ? 9.781 10.820 9.019 1.00 25.44 137 ALA A O 1
ATOM 645 N N . ASP A 1 88 ? 9.966 12.506 10.482 1.00 22.24 138 ASP A N 1
ATOM 646 C CA . ASP A 1 88 ? 9.165 13.403 9.668 1.00 28.90 138 ASP A CA 1
ATOM 647 C C . ASP A 1 88 ? 10.012 14.031 8.558 1.00 30.02 138 ASP A C 1
ATOM 648 O O . ASP A 1 88 ? 11.240 13.904 8.539 1.00 24.53 138 ASP A O 1
ATOM 653 N N . GLU A 1 89 ? 9.338 14.687 7.620 1.00 33.50 139 GLU A N 1
ATOM 654 C CA . GLU A 1 89 ? 10.010 15.314 6.493 1.00 34.13 139 GLU A CA 1
ATOM 655 C C . GLU A 1 89 ? 9.595 16.769 6.382 1.00 29.91 139 GLU A C 1
ATOM 656 O O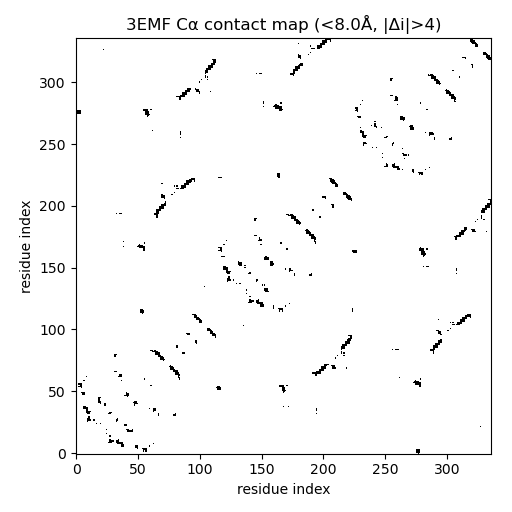 . GLU A 1 89 ? 8.417 17.107 6.532 1.00 28.39 139 GLU A O 1
ATOM 662 N N . VAL A 1 90 ? 10.584 17.630 6.178 1.00 21.53 140 VAL A N 1
ATOM 663 C CA . VAL A 1 90 ? 10.341 19.041 5.941 1.00 26.53 140 VAL A CA 1
ATOM 664 C C . VAL A 1 90 ? 10.825 19.365 4.541 1.00 23.94 140 VAL A C 1
ATOM 665 O O . VAL A 1 90 ? 12.003 19.192 4.210 1.00 22.70 140 VAL A O 1
ATOM 669 N N . LEU A 1 91 ? 9.895 19.825 3.719 1.00 29.49 141 LEU A N 1
ATOM 670 C CA . LEU A 1 91 ? 10.152 20.155 2.334 1.00 26.48 141 LEU A CA 1
ATOM 671 C C . LEU A 1 91 ? 10.075 21.651 2.199 1.00 32.02 141 LEU A C 1
ATOM 672 O O . LEU A 1 91 ? 9.070 22.266 2.572 1.00 28.96 141 LEU A O 1
ATOM 677 N N . PHE A 1 92 ? 11.155 22.243 1.695 1.00 31.33 142 PHE A N 1
ATOM 678 C CA . PHE A 1 92 ? 11.175 23.652 1.352 1.00 29.08 142 PHE A CA 1
ATOM 679 C C . PHE A 1 92 ? 11.012 23.723 -0.158 1.00 34.77 142 PHE A C 1
ATOM 680 O O . PHE A 1 92 ? 11.836 23.195 -0.903 1.00 31.67 142 PHE A O 1
ATOM 688 N N . GLU A 1 93 ? 9.925 24.339 -0.608 1.00 31.13 143 GLU A N 1
ATOM 689 C CA . GLU A 1 93 ? 9.586 24.337 -2.023 1.00 33.38 143 GLU A CA 1
ATOM 690 C C . GLU A 1 93 ? 9.557 25.747 -2.541 1.00 40.48 143 GLU A C 1
ATOM 691 O O . GLU A 1 93 ? 8.990 26.642 -1.914 1.00 45.87 143 GLU A O 1
ATOM 693 N N . GLY A 1 94 ? 10.173 25.949 -3.697 1.00 41.00 144 GLY A N 1
ATOM 694 C CA . GLY A 1 94 ? 10.119 27.237 -4.351 1.00 40.54 144 GLY A CA 1
ATOM 695 C C . GLY A 1 94 ? 9.235 27.156 -5.575 1.00 47.77 144 GLY A C 1
ATOM 696 O O . GLY A 1 94 ? 9.423 26.300 -6.442 1.00 52.24 144 GLY A O 1
ATOM 697 N N . LYS A 1 95 ? 8.245 28.030 -5.635 1.00 39.57 145 LYS A N 1
ATOM 698 C CA . LYS A 1 95 ? 7.531 28.251 -6.887 1.00 50.89 145 LYS A CA 1
ATOM 699 C C . LYS A 1 95 ? 7.164 29.721 -7.019 1.00 51.52 145 LYS A C 1
ATOM 700 O O . LYS A 1 95 ? 7.586 30.545 -6.213 1.00 59.83 145 LYS A O 1
ATOM 706 N N . GLY A 1 96 ? 6.395 30.052 -8.047 1.00 55.52 146 GLY A N 1
ATOM 707 C CA . GLY A 1 96 ? 5.918 31.410 -8.215 1.00 58.00 146 GLY A CA 1
ATOM 708 C C . GLY A 1 96 ? 7.016 32.456 -8.162 1.00 58.12 146 GLY A C 1
ATOM 709 O O . GLY A 1 96 ? 6.847 33.518 -7.556 1.00 56.54 146 GLY A O 1
ATOM 710 N N . GLY A 1 97 ? 8.147 32.162 -8.797 1.00 54.12 147 GLY A N 1
ATOM 711 C CA . GLY A 1 97 ? 9.205 33.146 -8.928 1.00 43.63 147 GLY A CA 1
ATOM 712 C C . GLY A 1 97 ? 10.330 33.014 -7.912 1.00 45.59 147 GLY A C 1
ATOM 713 O O . GLY A 1 97 ? 11.253 33.825 -7.896 1.00 52.24 147 GLY A O 1
ATOM 714 N N . VAL A 1 98 ? 10.245 31.999 -7.055 1.00 45.34 148 VAL A N 1
ATOM 715 C CA . VAL A 1 98 ? 11.286 31.730 -6.060 1.00 44.91 148 VAL A CA 1
ATOM 716 C C . VAL A 1 98 ? 11.917 30.368 -6.332 1.00 44.94 148 VAL A C 1
ATOM 717 O O . VAL A 1 98 ? 11.213 29.385 -6.579 1.00 47.75 148 VAL A O 1
ATOM 721 N N . GLN A 1 99 ? 13.245 30.329 -6.298 1.00 41.91 149 GLN A N 1
ATOM 722 C CA . GLN A 1 99 ? 14.007 29.108 -6.532 1.00 44.63 149 GLN A CA 1
ATOM 723 C C . GLN A 1 99 ? 14.580 28.591 -5.204 1.00 40.10 149 GLN A C 1
ATOM 724 O O . GLN A 1 99 ? 15.113 29.357 -4.404 1.00 40.67 149 GLN A O 1
ATOM 730 N N . VAL A 1 100 ? 14.448 27.294 -4.967 1.00 37.60 150 VAL A N 1
ATOM 731 C CA . VAL A 1 100 ? 14.978 26.681 -3.752 1.00 34.36 150 VAL A CA 1
ATOM 732 C C . VAL A 1 100 ? 15.777 25.463 -4.148 1.00 39.39 150 VAL A C 1
ATOM 733 O O . VAL A 1 100 ? 15.268 24.578 -4.833 1.00 41.46 150 VAL A O 1
ATOM 737 N N . THR A 1 101 ? 17.029 25.423 -3.713 1.00 34.68 151 THR A N 1
ATOM 738 C CA . THR A 1 101 ? 17.938 24.344 -4.059 1.00 37.89 151 THR A CA 1
ATOM 739 C C . THR A 1 101 ? 18.649 23.885 -2.790 1.00 41.23 151 THR A C 1
ATOM 740 O O . THR A 1 101 ? 18.672 24.611 -1.792 1.00 39.32 151 THR A O 1
ATOM 744 N N . SER A 1 102 ? 19.227 22.686 -2.828 1.00 35.63 152 SER A N 1
ATOM 745 C CA . SER A 1 102 ? 19.946 22.159 -1.673 1.00 30.44 152 SER A CA 1
ATOM 746 C C . SER A 1 102 ? 21.202 21.382 -2.044 1.00 39.74 152 SER A C 1
ATOM 747 O O . SER A 1 102 ? 21.337 20.869 -3.160 1.00 37.57 152 SER A O 1
ATOM 750 N N . THR A 1 103 ? 22.110 21.312 -1.080 1.00 29.99 153 THR A N 1
ATOM 751 C CA . THR A 1 103 ? 23.346 20.562 -1.194 1.00 44.30 153 THR A CA 1
ATOM 752 C C . THR A 1 103 ? 23.554 19.894 0.155 1.00 39.01 153 THR A C 1
ATOM 753 O O . THR A 1 103 ? 23.045 20.377 1.155 1.00 33.43 153 THR A O 1
ATOM 757 N N . SER A 1 104 ? 24.292 18.785 0.176 1.00 40.35 154 SER A N 1
ATOM 758 C CA . SER A 1 104 ? 24.645 18.100 1.417 1.00 48.53 154 SER A CA 1
ATOM 759 C C . SER A 1 104 ? 26.094 17.612 1.382 1.00 53.36 154 SER A C 1
ATOM 760 O O . SER A 1 104 ? 26.579 17.163 0.348 1.00 55.84 154 SER A O 1
ATOM 763 N N . GLU A 1 105 ? 26.775 17.700 2.518 1.00 55.45 155 GLU A N 1
ATOM 764 C CA . GLU A 1 105 ? 28.151 17.225 2.635 1.00 65.79 155 GLU A CA 1
ATOM 765 C C . GLU A 1 105 ? 28.540 17.063 4.099 1.00 56.24 155 GLU A C 1
ATOM 766 O O . GLU A 1 105 ? 28.582 18.043 4.844 1.00 48.45 155 GLU A O 1
ATOM 772 N N . ASN A 1 106 ? 28.813 15.826 4.508 1.00 58.00 156 ASN A N 1
ATOM 773 C CA . ASN A 1 106 ? 29.296 15.549 5.862 1.00 66.42 156 ASN A CA 1
ATOM 774 C C . ASN A 1 106 ? 28.417 16.157 6.955 1.00 61.23 156 ASN A C 1
ATOM 775 O O . ASN A 1 106 ? 28.896 16.945 7.772 1.00 67.38 156 ASN A O 1
ATOM 780 N N . GLY A 1 107 ? 27.138 15.793 6.970 1.00 45.81 157 GLY A N 1
ATOM 781 C CA . GLY A 1 107 ? 26.227 16.267 7.996 1.00 36.21 157 GLY A CA 1
ATOM 782 C C . GLY A 1 107 ? 25.986 17.762 7.931 1.00 33.55 157 GLY A C 1
ATOM 783 O O . GLY A 1 107 ? 25.362 18.344 8.829 1.00 32.44 157 GLY A O 1
ATOM 784 N N . LYS A 1 108 ? 26.480 18.393 6.867 1.00 23.86 158 LYS A N 1
ATOM 785 C CA . LYS A 1 108 ? 26.248 19.817 6.670 1.00 26.75 158 LYS A CA 1
ATOM 786 C C . LYS A 1 108 ? 25.323 20.035 5.473 1.00 34.93 158 LYS A C 1
ATOM 787 O O . LYS A 1 108 ? 25.695 19.763 4.335 1.00 36.60 158 LYS A O 1
ATOM 793 N N . HIS A 1 109 ? 24.105 20.509 5.745 1.00 25.65 159 HIS A N 1
ATOM 794 C CA . HIS A 1 109 ? 23.073 20.607 4.730 1.00 27.11 159 HIS A CA 1
ATOM 795 C C . HIS A 1 109 ? 22.794 22.079 4.459 1.00 31.37 159 HIS A C 1
ATOM 796 O O . HIS A 1 109 ? 22.757 22.891 5.385 1.00 33.02 159 HIS A O 1
ATOM 803 N N . THR A 1 110 ? 22.620 22.432 3.192 1.00 30.68 160 THR A N 1
ATOM 804 C CA . THR A 1 110 ? 22.377 23.826 2.829 1.00 31.52 160 THR A CA 1
ATOM 805 C C . THR A 1 110 ? 21.135 24.001 1.967 1.00 35.01 160 THR A C 1
ATOM 806 O O . THR A 1 110 ? 20.995 23.364 0.926 1.00 34.49 160 THR A O 1
ATOM 810 N N . ILE A 1 111 ? 20.230 24.859 2.414 1.00 32.82 161 ILE A N 1
ATOM 811 C CA . ILE A 1 111 ? 19.117 25.266 1.590 1.00 31.40 161 ILE A CA 1
ATOM 812 C C . ILE A 1 111 ? 19.348 26.690 1.108 1.00 27.16 161 ILE A C 1
ATOM 813 O O . ILE A 1 111 ? 19.606 27.590 1.901 1.00 29.63 161 ILE A O 1
ATOM 818 N N . THR A 1 112 ? 19.254 26.887 -0.201 1.00 26.03 162 THR A N 1
ATOM 819 C CA . THR A 1 112 ? 19.595 28.161 -0.802 1.00 30.12 162 THR A CA 1
ATOM 820 C C . THR A 1 112 ? 18.395 28.751 -1.510 1.00 38.07 162 THR A C 1
ATOM 821 O O . THR A 1 112 ? 17.697 28.052 -2.245 1.00 41.87 162 THR A O 1
ATOM 825 N N . PHE A 1 113 ? 18.172 30.045 -1.299 1.00 35.69 163 PHE A N 1
ATOM 826 C CA . PHE A 1 113 ? 16.999 30.719 -1.836 1.00 42.47 163 PHE A CA 1
ATOM 827 C C . PHE A 1 113 ? 17.410 31.803 -2.808 1.00 44.90 163 PHE A C 1
ATOM 828 O O . PHE A 1 113 ? 18.255 32.630 -2.491 1.00 53.01 163 PHE A O 1
ATOM 836 N N . ALA A 1 114 ? 16.796 31.797 -3.985 1.00 41.75 164 ALA A N 1
ATOM 837 C CA . ALA A 1 114 ? 17.132 32.763 -5.019 1.00 41.98 164 ALA A CA 1
ATOM 838 C C . ALA A 1 114 ? 15.891 33.089 -5.843 1.00 44.89 164 ALA A C 1
ATOM 839 O O . ALA A 1 114 ? 14.855 32.461 -5.669 1.00 41.25 164 ALA A O 1
ATOM 841 N N . LEU A 1 115 ? 15.999 34.061 -6.742 1.00 49.54 165 LEU A N 1
ATOM 842 C CA . LEU A 1 115 ? 14.871 34.451 -7.584 1.00 54.13 165 LEU A CA 1
ATOM 843 C C . LEU A 1 115 ? 14.716 33.538 -8.796 1.00 58.99 165 LEU A C 1
ATOM 844 O O . LEU A 1 115 ? 15.661 33.363 -9.570 1.00 61.63 165 LEU A O 1
ATOM 849 N N . THR B 1 3 ? 16.423 2.099 39.718 1.00 81.19 53 THR B N 1
ATOM 850 C CA . THR B 1 3 ? 17.538 2.845 40.277 1.00 80.20 53 THR B CA 1
ATOM 851 C C . THR B 1 3 ? 18.118 3.864 39.313 1.00 74.32 53 THR B C 1
ATOM 852 O O . THR B 1 3 ? 17.440 4.297 38.375 1.00 73.14 53 THR B O 1
ATOM 853 N N . PRO B 1 4 ? 19.383 4.257 39.540 1.00 69.91 54 PRO B N 1
ATOM 854 C CA . PRO B 1 4 ? 20.086 5.201 38.667 1.00 62.75 54 PRO B CA 1
ATOM 855 C C . PRO B 1 4 ? 20.562 4.500 37.404 1.00 57.86 54 PRO B C 1
ATOM 856 O O . PRO B 1 4 ? 21.062 3.379 37.474 1.00 65.52 54 PRO B O 1
ATOM 860 N N . VAL B 1 5 ? 20.398 5.145 36.259 1.00 48.10 55 VAL B N 1
ATOM 861 C CA . VAL B 1 5 ? 20.933 4.615 35.015 1.00 40.80 55 VAL B CA 1
ATOM 862 C C . VAL B 1 5 ? 21.853 5.680 34.439 1.00 43.58 55 VAL B C 1
ATOM 863 O O . VAL B 1 5 ? 21.454 6.838 34.301 1.00 48.02 55 VAL B O 1
ATOM 865 N N . THR B 1 6 ? 23.088 5.303 34.129 1.00 38.29 56 THR B N 1
ATOM 866 C CA . THR B 1 6 ? 24.058 6.251 33.593 1.00 33.23 56 THR B CA 1
ATOM 867 C C . THR B 1 6 ? 24.847 5.672 32.422 1.00 37.78 56 THR B C 1
ATOM 868 O O . THR B 1 6 ? 24.889 4.461 32.217 1.00 43.84 56 THR B O 1
ATOM 872 N N . ASN B 1 7 ? 25.452 6.552 31.637 1.00 30.44 57 ASN B N 1
ATOM 873 C CA . ASN B 1 7 ? 26.383 6.127 30.612 1.00 33.00 57 ASN B CA 1
ATOM 874 C C . ASN B 1 7 ? 27.473 7.181 30.487 1.00 32.56 57 ASN B C 1
ATOM 875 O O . ASN B 1 7 ? 27.402 8.229 31.137 1.00 37.82 57 ASN B O 1
ATOM 880 N N . LYS B 1 8 ? 28.479 6.910 29.665 1.00 35.54 58 LYS B N 1
ATOM 881 C CA . LYS B 1 8 ? 29.653 7.779 29.607 1.00 39.80 58 LYS B CA 1
ATOM 882 C C . LYS B 1 8 ? 29.651 8.768 28.445 1.00 39.10 58 LYS B C 1
ATOM 883 O O . LYS B 1 8 ? 30.702 9.303 28.073 1.00 39.05 58 LYS B O 1
ATOM 889 N N . LEU B 1 9 ? 28.487 9.022 27.861 1.00 31.84 59 LEU B N 1
ATOM 890 C CA . LEU B 1 9 ? 28.435 9.977 26.755 1.00 27.97 59 LEU B CA 1
ATOM 891 C C . LEU B 1 9 ? 28.806 11.374 27.230 1.00 30.71 59 LEU B C 1
ATOM 892 O O . LEU B 1 9 ? 28.387 11.822 28.299 1.00 32.44 59 LEU B O 1
ATOM 897 N N . LYS B 1 10 ? 29.598 12.074 26.434 1.00 29.48 60 LYS B N 1
ATOM 898 C CA . LYS B 1 10 ? 29.949 13.434 26.796 1.00 29.52 60 LYS B CA 1
ATOM 899 C C . LYS B 1 10 ? 29.244 14.379 25.841 1.00 27.24 60 LYS B C 1
ATOM 900 O O . LYS B 1 10 ? 28.699 13.935 24.836 1.00 29.54 60 LYS B O 1
ATOM 906 N N . ALA B 1 11 ? 29.228 15.670 26.178 1.00 31.46 61 ALA B N 1
ATOM 907 C CA . ALA B 1 11 ? 28.734 16.702 25.274 1.00 30.01 61 ALA B CA 1
ATOM 908 C C . ALA B 1 11 ? 29.916 17.362 24.575 1.00 29.68 61 ALA B C 1
ATOM 909 O O . ALA B 1 11 ? 31.021 17.373 25.121 1.00 29.35 61 ALA B O 1
ATOM 911 N N . TYR B 1 12 ? 29.701 17.912 23.379 1.00 30.37 62 TYR B N 1
ATOM 912 C CA . TYR B 1 12 ? 30.748 18.705 22.741 1.00 32.03 62 TYR B CA 1
ATOM 913 C C . TYR B 1 12 ? 31.103 19.876 23.647 1.00 26.86 62 TYR B C 1
ATOM 914 O O . TYR B 1 12 ? 30.231 20.543 24.209 1.00 26.71 62 TYR B O 1
ATOM 923 N N . GLY B 1 13 ? 32.388 20.128 23.798 1.00 24.95 63 GLY B N 1
ATOM 924 C CA . GLY B 1 13 ? 32.805 21.217 24.662 1.00 26.60 63 GLY B CA 1
ATOM 925 C C . GLY B 1 13 ? 33.292 20.753 26.025 1.00 30.02 63 GLY B C 1
ATOM 926 O O . GLY B 1 13 ? 33.878 21.543 26.773 1.00 34.89 63 GLY B O 1
ATOM 927 N N . ASP B 1 14 ? 33.056 19.481 26.349 1.00 29.83 64 ASP B N 1
ATOM 928 C CA . ASP B 1 14 ? 33.518 18.896 27.609 1.00 30.09 64 ASP B CA 1
ATOM 929 C C . ASP B 1 14 ? 35.039 18.671 27.565 1.00 27.49 64 ASP B C 1
ATOM 930 O O . ASP B 1 14 ? 35.622 18.565 26.490 1.00 28.83 64 ASP B O 1
ATOM 935 N N . ALA B 1 15 ? 35.659 18.578 28.739 1.00 30.86 65 ALA B N 1
ATOM 936 C CA . ALA B 1 15 ? 37.092 18.262 28.843 1.00 28.96 65 ALA B CA 1
ATOM 937 C C . ALA B 1 15 ? 37.374 16.801 28.486 1.00 29.40 65 ALA B C 1
ATOM 938 O O . ALA B 1 15 ? 36.468 15.988 28.442 1.00 31.99 65 ALA B O 1
ATOM 940 N N . ASN B 1 16 ? 38.646 16.480 28.235 1.00 40.40 66 ASN B N 1
ATOM 941 C CA . ASN B 1 16 ? 39.087 15.106 27.965 1.00 42.13 66 ASN B CA 1
ATOM 942 C C . ASN B 1 16 ? 38.568 14.488 26.660 1.00 40.14 66 ASN B C 1
ATOM 943 O O . ASN B 1 16 ? 38.477 13.268 26.538 1.00 36.63 66 ASN B O 1
ATOM 948 N N . PHE B 1 17 ? 38.246 15.323 25.682 1.00 33.91 67 PHE B N 1
ATOM 949 C CA . PHE B 1 17 ? 37.884 14.812 24.369 1.00 33.42 67 PHE B CA 1
ATOM 950 C C . PHE B 1 17 ? 39.123 14.114 23.823 1.00 39.53 67 PHE B C 1
ATOM 951 O O . PHE B 1 17 ? 40.222 14.654 23.896 1.00 31.98 67 PHE B O 1
ATOM 959 N N . ASN B 1 18 ? 38.939 12.916 23.281 1.00 35.87 68 ASN B N 1
ATOM 960 C CA . ASN B 1 18 ? 40.046 12.117 22.765 1.00 37.72 68 ASN B CA 1
ATOM 961 C C . ASN B 1 18 ? 40.066 12.154 21.237 1.00 37.27 68 ASN B C 1
ATOM 962 O O . ASN B 1 18 ? 39.245 11.522 20.585 1.00 38.06 68 ASN B O 1
ATOM 967 N N . PHE B 1 19 ? 40.993 12.914 20.664 1.00 34.06 69 PHE B N 1
ATOM 968 C CA . PHE B 1 19 ? 41.065 13.068 19.213 1.00 36.37 69 PHE B CA 1
ATOM 969 C C . PHE B 1 19 ? 41.170 11.758 18.445 1.00 40.49 69 PHE B C 1
ATOM 970 O O . PHE B 1 19 ? 40.487 11.571 17.445 1.00 43.34 69 PHE B O 1
ATOM 978 N N . THR B 1 20 ? 42.049 10.869 18.890 1.00 43.46 70 THR B N 1
ATOM 979 C CA . THR B 1 20 ? 42.256 9.612 18.188 1.00 47.97 70 THR B CA 1
ATOM 980 C C . THR B 1 20 ? 41.053 8.680 18.354 1.00 55.89 70 THR B C 1
ATOM 981 O O . THR B 1 20 ? 40.931 7.673 17.657 1.00 60.27 70 THR B O 1
ATOM 985 N N . ASN B 1 21 ? 40.154 9.034 19.264 1.00 58.73 71 ASN B N 1
ATOM 986 C CA . ASN B 1 21 ? 38.966 8.219 19.501 1.00 62.46 71 ASN B CA 1
ATOM 987 C C . ASN B 1 21 ? 37.723 8.692 18.734 1.00 56.95 71 ASN B C 1
ATOM 988 O O . ASN B 1 21 ? 36.663 8.095 18.854 1.00 56.70 71 ASN B O 1
ATOM 993 N N . ASN B 1 22 ? 37.861 9.762 17.956 1.00 50.95 72 ASN B N 1
ATOM 994 C CA . ASN B 1 22 ? 36.740 10.362 17.238 1.00 47.74 72 ASN B CA 1
ATOM 995 C C . ASN B 1 22 ? 37.103 10.687 15.795 1.00 46.76 72 ASN B C 1
ATOM 996 O O . ASN B 1 22 ? 38.271 10.601 15.401 1.00 41.88 72 ASN B O 1
ATOM 1001 N N . SER B 1 23 ? 36.100 11.084 15.017 1.00 46.81 73 SER B N 1
ATOM 1002 C CA . SER B 1 23 ? 36.301 11.486 13.630 1.00 43.32 73 SER B CA 1
ATOM 1003 C C . SER B 1 23 ? 36.738 12.946 13.564 1.00 37.96 73 SER B C 1
ATOM 1004 O O . SER B 1 23 ? 36.603 13.683 14.540 1.00 34.97 73 SER B O 1
ATOM 1007 N N . ILE B 1 24 ? 37.251 13.361 12.413 1.00 37.20 74 ILE B N 1
ATOM 1008 C CA . ILE B 1 24 ? 37.575 14.763 12.176 1.00 36.85 74 ILE B CA 1
ATOM 1009 C C . ILE B 1 24 ? 36.326 15.659 12.239 1.00 42.02 74 ILE B C 1
ATOM 1010 O O . ILE B 1 24 ? 36.387 16.798 12.714 1.00 31.76 74 ILE B O 1
ATOM 1015 N N . ALA B 1 25 ? 35.187 15.151 11.773 1.00 37.53 75 ALA B N 1
ATOM 1016 C CA . ALA B 1 25 ? 33.949 15.915 11.886 1.00 29.70 75 ALA B CA 1
ATOM 1017 C C . ALA B 1 25 ? 33.622 16.250 13.343 1.00 25.38 75 ALA B C 1
ATOM 1018 O O . ALA B 1 25 ? 33.259 17.378 13.660 1.00 30.44 75 ALA B O 1
ATOM 1020 N N . ASP B 1 26 ? 33.721 15.267 14.225 1.00 28.87 76 ASP B N 1
ATOM 1021 C CA . ASP B 1 26 ? 33.409 15.509 15.625 1.00 24.26 76 ASP B CA 1
ATOM 1022 C C . ASP B 1 26 ? 34.472 16.410 16.271 1.00 22.66 76 ASP B C 1
ATOM 1023 O O . ASP B 1 26 ? 34.163 17.255 17.105 1.00 25.54 76 ASP B O 1
ATOM 1028 N N . ALA B 1 27 ? 35.719 16.255 15.856 1.00 24.99 77 ALA B N 1
ATOM 1029 C CA . ALA B 1 27 ? 36.792 17.128 16.358 1.00 22.70 77 ALA B CA 1
ATOM 1030 C C . ALA B 1 27 ? 36.483 18.582 16.042 1.00 30.77 77 ALA B C 1
ATOM 1031 O O . ALA B 1 27 ? 36.775 19.477 16.840 1.00 28.44 77 ALA B O 1
ATOM 1033 N N . GLU B 1 28 ? 35.901 18.831 14.872 1.00 26.33 78 GLU B N 1
ATOM 1034 C CA . GLU B 1 28 ? 35.562 20.202 14.497 1.00 25.62 78 GLU B CA 1
ATOM 1035 C C . GLU B 1 28 ? 34.381 20.722 15.297 1.00 31.12 78 GLU B C 1
ATOM 1036 O O . GLU B 1 28 ? 34.325 21.911 15.643 1.00 30.99 78 GLU B O 1
ATOM 1042 N N . LYS B 1 29 ? 33.442 19.831 15.612 1.00 23.88 79 LYS B N 1
ATOM 1043 C CA . LYS B 1 29 ? 32.296 20.213 16.435 1.00 28.13 79 LYS B CA 1
ATOM 1044 C C . LYS B 1 29 ? 32.719 20.491 17.877 1.00 23.29 79 LYS B C 1
ATOM 1045 O O . LYS B 1 29 ? 32.229 21.420 18.518 1.00 24.54 79 LYS B O 1
ATOM 1051 N N . GLN B 1 30 ? 33.597 19.640 18.397 1.00 25.41 80 GLN B N 1
ATOM 1052 C CA . GLN B 1 30 ? 34.139 19.827 19.746 1.00 24.41 80 GLN B CA 1
ATOM 1053 C C . GLN B 1 30 ? 34.581 21.275 20.004 1.00 29.91 80 GLN B C 1
ATOM 1054 O O . GLN B 1 30 ? 34.319 21.824 21.066 1.00 29.39 80 GLN B O 1
ATOM 1060 N N . VAL B 1 31 ? 35.254 21.907 19.049 1.00 30.64 81 VAL B N 1
ATOM 1061 C CA . VAL B 1 31 ? 35.780 23.235 19.338 1.00 26.70 81 VAL B CA 1
ATOM 1062 C C . VAL B 1 31 ? 34.877 24.399 18.933 1.00 32.44 81 VAL B C 1
ATOM 1063 O O . VAL B 1 31 ? 35.235 25.543 19.151 1.00 34.68 81 VAL B O 1
ATOM 1067 N N . GLN B 1 32 ? 33.707 24.115 18.361 1.00 29.49 82 GLN B N 1
ATOM 1068 C CA . GLN B 1 32 ? 32.790 25.183 17.974 1.00 33.23 82 GLN B CA 1
ATOM 1069 C C . GLN B 1 32 ? 31.730 25.465 19.020 1.00 32.29 82 GLN B C 1
ATOM 1070 O O . GLN B 1 32 ? 31.037 24.551 19.477 1.00 29.54 82 GLN B O 1
ATOM 1076 N N . GLU B 1 33 ? 31.569 26.738 19.351 1.00 31.35 83 GLU B N 1
ATOM 1077 C CA . GLU B 1 33 ? 30.566 27.169 20.323 1.00 38.51 83 GLU B CA 1
ATOM 1078 C C . GLU B 1 33 ? 29.145 26.700 19.992 1.00 38.86 83 GLU B C 1
ATOM 1079 O O . GLU B 1 33 ? 28.371 26.375 20.893 1.00 42.84 83 GLU B O 1
ATOM 1085 N N . ALA B 1 34 ? 28.794 26.678 18.707 1.00 33.38 84 ALA B N 1
ATOM 1086 C CA . ALA B 1 34 ? 27.422 26.362 18.318 1.00 36.00 84 ALA B CA 1
ATOM 1087 C C . ALA B 1 34 ? 27.023 24.933 18.706 1.00 37.61 84 ALA B C 1
ATOM 1088 O O . ALA B 1 34 ? 25.838 24.623 18.862 1.00 38.20 84 ALA B O 1
ATOM 1090 N N . TYR B 1 35 ? 28.019 24.063 18.859 1.00 26.86 85 TYR B N 1
ATOM 1091 C CA . TYR B 1 35 ? 27.763 22.669 19.188 1.00 21.62 85 TYR B CA 1
ATOM 1092 C C . TYR B 1 35 ? 27.879 22.395 20.692 1.00 25.05 85 TYR B C 1
ATOM 1093 O O . TYR B 1 35 ? 27.639 21.282 21.143 1.00 22.71 85 TYR B O 1
ATOM 1102 N N . LYS B 1 36 ? 28.288 23.403 21.453 1.00 27.28 86 LYS B N 1
ATOM 1103 C CA . LYS B 1 36 ? 28.564 23.225 22.877 1.00 30.95 86 LYS B CA 1
ATOM 1104 C C . LYS B 1 36 ? 27.358 22.695 23.650 1.00 36.50 86 LYS B C 1
ATOM 1105 O O . LYS B 1 36 ? 26.302 23.328 23.695 1.00 31.62 86 LYS B O 1
ATOM 1111 N N . GLY B 1 37 ? 27.515 21.537 24.277 1.00 31.26 87 GLY B N 1
ATOM 1112 C CA . GLY B 1 37 ? 26.426 21.003 25.078 1.00 28.66 87 GLY B CA 1
ATOM 1113 C C . GLY B 1 37 ? 25.571 20.001 24.333 1.00 34.65 87 GLY B C 1
ATOM 1114 O O . GLY B 1 37 ? 24.767 19.307 24.956 1.00 38.02 87 GLY B O 1
ATOM 1115 N N . LEU B 1 38 ? 25.720 19.918 23.008 1.00 25.72 88 LEU B N 1
ATOM 1116 C CA . LEU B 1 38 ? 25.096 18.818 22.282 1.00 21.44 88 LEU B CA 1
ATOM 1117 C C . LEU B 1 38 ? 25.892 17.558 22.511 1.00 30.64 88 LEU B C 1
ATOM 1118 O O . LEU B 1 38 ? 27.110 17.576 22.564 1.00 28.11 88 LEU B O 1
ATOM 1123 N N . LEU B 1 39 ? 25.170 16.460 22.615 1.00 27.10 89 LEU B N 1
ATOM 1124 C CA . LEU B 1 39 ? 25.711 15.159 22.896 1.00 27.45 89 LEU B CA 1
ATOM 1125 C C . LEU B 1 39 ? 26.711 14.703 21.835 1.00 29.06 89 LEU B C 1
ATOM 1126 O O . LEU B 1 39 ? 26.448 14.815 20.638 1.00 23.79 89 LEU B O 1
ATOM 1131 N N . ASN B 1 40 ? 27.862 14.182 22.263 1.00 31.96 90 ASN B N 1
ATOM 1132 C CA . ASN B 1 40 ? 28.762 13.524 21.319 1.00 33.23 90 ASN B CA 1
ATOM 1133 C C . ASN B 1 40 ? 28.452 12.036 21.205 1.00 35.15 90 ASN B C 1
ATOM 1134 O O . ASN B 1 40 ? 28.920 11.233 22.016 1.00 31.23 90 ASN B O 1
ATOM 1139 N N . LEU B 1 41 ? 27.677 11.670 20.186 1.00 29.22 91 LEU B N 1
ATOM 1140 C CA . LEU B 1 41 ? 27.210 10.291 20.012 1.00 31.95 91 LEU B CA 1
ATOM 1141 C C . LEU B 1 41 ? 28.213 9.349 19.354 1.00 44.66 91 LEU B C 1
ATOM 1142 O O . LEU B 1 41 ? 28.018 8.132 19.347 1.00 45.09 91 LEU B O 1
ATOM 1147 N N . ASN B 1 42 ? 29.281 9.907 18.788 1.00 54.54 92 ASN B N 1
ATOM 1148 C CA . ASN B 1 42 ? 30.311 9.096 18.139 1.00 44.44 92 ASN B CA 1
ATOM 1149 C C . ASN B 1 42 ? 31.660 9.164 18.860 1.00 59.95 92 ASN B C 1
ATOM 1150 O O . ASN B 1 42 ? 32.061 10.207 19.391 1.00 58.39 92 ASN B O 1
ATOM 1155 N N . GLU B 1 43 ? 32.341 8.027 18.871 1.00 55.73 93 GLU B N 1
ATOM 1156 C CA . GLU B 1 43 ? 33.647 7.877 19.493 1.00 59.88 93 GLU B CA 1
ATOM 1157 C C . GLU B 1 43 ? 34.025 6.405 19.327 1.00 68.68 93 GLU B C 1
ATOM 1158 O O . GLU B 1 43 ? 33.255 5.507 19.679 1.00 66.10 93 GLU B O 1
ATOM 1164 N N . LYS B 1 44 ? 35.211 6.167 18.776 1.00 70.91 94 LYS B N 1
ATOM 1165 C CA . LYS B 1 44 ? 35.483 4.918 18.091 1.00 76.01 94 LYS B CA 1
ATOM 1166 C C . LYS B 1 44 ? 36.799 4.242 18.480 1.00 88.67 94 LYS B C 1
ATOM 1167 O O . LYS B 1 44 ? 37.884 4.700 18.113 1.00 97.69 94 LYS B O 1
ATOM 1173 N N . ASN B 1 45 ? 36.692 3.149 19.228 1.00 92.34 95 ASN B N 1
ATOM 1174 C CA . ASN B 1 45 ? 37.782 2.191 19.358 1.00 98.32 95 ASN B CA 1
ATOM 1175 C C . ASN B 1 45 ? 37.387 1.039 18.441 1.00 104.27 95 ASN B C 1
ATOM 1176 O O . ASN B 1 45 ? 36.772 0.067 18.888 1.00 105.87 95 ASN B O 1
ATOM 1181 N N . ALA B 1 46 ? 37.748 1.163 17.162 1.00 106.18 96 ALA B N 1
ATOM 1182 C CA . ALA B 1 46 ? 37.047 0.495 16.063 1.00 108.82 96 ALA B CA 1
ATOM 1183 C C . ALA B 1 46 ? 35.758 1.287 15.874 1.00 111.39 96 ALA B C 1
ATOM 1184 O O . ALA B 1 46 ? 35.493 1.834 14.804 1.00 113.05 96 ALA B O 1
ATOM 1186 N N . LEU B 1 50 ? 33.482 1.405 18.914 1.00 71.29 100 LEU B N 1
ATOM 1187 C CA . LEU B 1 50 ? 32.506 2.454 19.186 1.00 70.89 100 LEU B CA 1
ATOM 1188 C C . LEU B 1 50 ? 32.379 2.412 20.705 1.00 63.41 100 LEU B C 1
ATOM 1189 O O . LEU B 1 50 ? 31.811 1.472 21.264 1.00 62.32 100 LEU B O 1
ATOM 1194 N N . LEU B 1 51 ? 32.953 3.409 21.371 1.00 55.85 101 LEU B N 1
ATOM 1195 C CA . LEU B 1 51 ? 33.139 3.363 22.819 1.00 53.48 101 LEU B CA 1
ATOM 1196 C C . LEU B 1 51 ? 31.853 3.097 23.609 1.00 53.13 101 LEU B C 1
ATOM 1197 O O . LEU B 1 51 ? 31.756 2.087 24.304 1.00 48.77 101 LEU B O 1
ATOM 1202 N N . VAL B 1 52 ? 30.872 3.993 23.531 1.00 48.02 102 VAL B N 1
ATOM 1203 C CA . VAL B 1 52 ? 29.588 3.702 24.154 1.00 37.03 102 VAL B CA 1
ATOM 1204 C C . VAL B 1 52 ? 28.856 2.798 23.188 1.00 33.67 102 VAL B C 1
ATOM 1205 O O . VAL B 1 52 ? 28.432 3.239 22.117 1.00 43.24 102 VAL B O 1
ATOM 1207 N N . GLU B 1 53 ? 28.729 1.523 23.541 1.00 33.97 103 GLU B N 1
ATOM 1208 C CA . GLU B 1 53 ? 28.168 0.548 22.615 1.00 37.96 103 GLU B CA 1
ATOM 1209 C C . GLU B 1 53 ? 26.731 0.912 22.295 1.00 37.44 103 GLU B C 1
ATOM 1210 O O . GLU B 1 53 ? 26.086 1.630 23.059 1.00 39.20 103 GLU B O 1
ATOM 1216 N N . ASP B 1 54 ? 26.234 0.421 21.170 1.00 33.15 104 ASP B N 1
ATOM 1217 C CA . ASP B 1 54 ? 24.844 0.648 20.807 1.00 37.44 104 ASP B CA 1
ATOM 1218 C C . ASP B 1 54 ? 23.883 0.116 21.874 1.00 40.64 104 ASP B C 1
ATOM 1219 O O . ASP B 1 54 ? 22.838 0.713 22.140 1.00 35.81 104 ASP B O 1
ATOM 1224 N N . ASN B 1 55 ? 24.233 -1.010 22.481 1.00 41.86 105 ASN B N 1
ATOM 1225 C CA . ASN B 1 55 ? 23.355 -1.638 23.463 1.00 35.87 105 ASN B CA 1
ATOM 1226 C C . ASN B 1 55 ? 23.644 -1.149 24.870 1.00 46.13 105 ASN B C 1
ATOM 1227 O O . ASN B 1 55 ? 23.894 -1.929 25.793 1.00 51.68 105 ASN B O 1
ATOM 1232 N N . THR B 1 56 ? 23.627 0.166 25.008 1.00 46.04 106 THR B N 1
ATOM 1233 C CA . THR B 1 56 ? 23.772 0.818 26.292 1.00 40.59 106 THR B CA 1
ATOM 1234 C C . THR B 1 56 ? 22.496 1.614 26.515 1.00 28.00 106 THR B C 1
ATOM 1235 O O . THR B 1 56 ? 21.965 2.196 25.580 1.00 33.29 106 THR B O 1
ATOM 1239 N N . ALA B 1 57 ? 22.012 1.649 27.750 1.00 31.90 107 ALA B N 1
ATOM 1240 C CA . ALA B 1 57 ? 20.810 2.412 28.058 1.00 33.25 107 ALA B CA 1
ATOM 1241 C C . ALA B 1 57 ? 21.031 3.898 27.810 1.00 29.05 107 ALA B C 1
ATOM 1242 O O . ALA B 1 57 ? 22.055 4.457 28.211 1.00 30.27 107 ALA B O 1
ATOM 1244 N N . ALA B 1 58 ? 20.072 4.522 27.132 1.00 29.30 108 ALA B N 1
ATOM 1245 C CA . ALA B 1 58 ? 20.020 5.975 27.010 1.00 27.95 108 ALA B CA 1
ATOM 1246 C C . ALA B 1 58 ? 19.394 6.522 28.288 1.00 32.83 108 ALA B C 1
ATOM 1247 O O . ALA B 1 58 ? 18.584 5.846 28.929 1.00 28.69 108 ALA B O 1
ATOM 1249 N N . THR B 1 59 ? 19.773 7.739 28.665 1.00 29.86 109 THR B N 1
ATOM 1250 C CA . THR B 1 59 ? 19.180 8.381 29.817 1.00 21.11 109 THR B CA 1
ATOM 1251 C C . THR B 1 59 ? 18.339 9.591 29.423 1.00 22.42 109 THR B C 1
ATOM 1252 O O . THR B 1 59 ? 18.445 10.098 28.317 1.00 25.17 109 THR B O 1
ATOM 1256 N N . VAL B 1 60 ? 17.532 10.072 30.358 1.00 22.54 110 VAL B N 1
ATOM 1257 C CA . VAL B 1 60 ? 16.752 11.274 30.127 1.00 23.06 110 VAL B CA 1
ATOM 1258 C C . VAL B 1 60 ? 17.700 12.481 29.952 1.00 25.96 110 VAL B C 1
ATOM 1259 O O . VAL B 1 60 ? 17.448 13.376 29.151 1.00 29.87 110 VAL B O 1
ATOM 1263 N N . GLY B 1 61 ? 18.806 12.490 30.689 1.00 25.34 111 GLY B N 1
ATOM 1264 C CA . GLY B 1 61 ? 19.803 13.531 30.519 1.00 19.54 111 GLY B CA 1
ATOM 1265 C C . GLY B 1 61 ? 20.371 13.537 29.106 1.00 19.94 111 GLY B C 1
ATOM 1266 O O . GLY B 1 61 ? 20.646 14.602 28.545 1.00 24.24 111 GLY B O 1
ATOM 1267 N N . ASN B 1 62 ? 20.534 12.358 28.516 1.00 23.95 112 ASN B N 1
ATOM 1268 C CA . ASN B 1 62 ? 20.942 12.281 27.111 1.00 26.71 112 ASN B CA 1
ATOM 1269 C C . ASN B 1 62 ? 19.915 13.011 26.238 1.00 29.39 112 ASN B C 1
ATOM 1270 O O . ASN B 1 62 ? 20.280 13.787 25.361 1.00 23.28 112 ASN B O 1
ATOM 1275 N N . LEU B 1 63 ? 18.624 12.770 26.473 1.00 22.07 113 LEU B N 1
ATOM 1276 C CA . LEU B 1 63 ? 17.588 13.393 25.623 1.00 19.84 113 LEU B CA 1
ATOM 1277 C C . LEU B 1 63 ? 17.645 14.913 25.710 1.00 18.62 113 LEU B C 1
ATOM 1278 O O . LEU B 1 63 ? 17.337 15.620 24.755 1.00 22.21 113 LEU B O 1
ATOM 1283 N N . ARG B 1 64 ? 18.045 15.410 26.871 1.00 19.80 114 ARG B N 1
ATOM 1284 C CA . ARG B 1 64 ? 18.141 16.842 27.079 1.00 26.72 114 ARG B CA 1
ATOM 1285 C C . ARG B 1 64 ? 19.293 17.461 26.297 1.00 25.40 114 ARG B C 1
ATOM 1286 O O . ARG B 1 64 ? 19.386 18.678 26.205 1.00 26.82 114 ARG B O 1
ATOM 1294 N N . LYS B 1 65 ? 20.142 16.616 25.711 1.00 22.79 115 LYS B N 1
ATOM 1295 C CA . LYS B 1 65 ? 21.311 17.081 24.963 1.00 26.71 115 LYS B CA 1
ATOM 1296 C C . LYS B 1 65 ? 21.234 16.812 23.456 1.00 24.92 115 LYS B C 1
ATOM 1297 O O . LYS B 1 65 ? 22.185 17.073 22.734 1.00 25.82 115 LYS B O 1
ATOM 1303 N N . LEU B 1 66 ? 20.094 16.306 22.981 1.00 18.91 116 LEU B N 1
ATOM 1304 C CA . LEU B 1 66 ? 19.928 16.064 21.560 1.00 16.46 116 LEU B CA 1
ATOM 1305 C C . LEU B 1 66 ? 19.582 17.353 20.832 1.00 24.74 116 LEU B C 1
ATOM 1306 O O . LEU B 1 66 ? 18.908 18.220 21.382 1.00 23.88 116 LEU B O 1
ATOM 1311 N N . GLY B 1 67 ? 20.009 17.473 19.579 1.00 20.17 117 GLY B N 1
ATOM 1312 C CA . GLY B 1 67 ? 19.608 18.621 18.795 1.00 23.50 117 GLY B CA 1
ATOM 1313 C C . GLY B 1 67 ? 20.338 18.696 17.481 1.00 25.57 117 GLY B C 1
ATOM 1314 O O . GLY B 1 67 ? 21.140 17.820 17.144 1.00 23.46 117 GLY B O 1
ATOM 1315 N N . TRP B 1 68 ? 20.071 19.760 16.742 1.00 17.08 118 TRP B N 1
ATOM 1316 C CA . TRP B 1 68 ? 20.799 20.025 15.513 1.00 19.53 118 TRP B CA 1
ATOM 1317 C C . TRP B 1 68 ? 21.123 21.509 15.472 1.00 20.16 118 TRP B C 1
ATOM 1318 O O . TRP B 1 68 ? 20.645 22.271 16.306 1.00 23.10 118 TRP B O 1
ATOM 1329 N N . VAL B 1 69 ? 21.960 21.905 14.520 1.00 22.67 119 VAL B N 1
ATOM 1330 C CA . VAL B 1 69 ? 22.445 23.273 14.465 1.00 22.84 119 VAL B CA 1
ATOM 1331 C C . VAL B 1 69 ? 21.816 23.987 13.284 1.00 20.77 119 VAL B C 1
ATOM 1332 O O . VAL B 1 69 ? 21.852 23.492 12.165 1.00 25.46 119 VAL B O 1
ATOM 1336 N N . LEU B 1 70 ? 21.203 25.136 13.558 1.00 21.33 120 LEU B N 1
ATOM 1337 C CA . LEU B 1 70 ? 20.553 25.927 12.540 1.00 25.54 120 LEU B CA 1
ATOM 1338 C C . LEU B 1 70 ? 21.443 27.126 12.239 1.00 27.13 120 LEU B C 1
ATOM 1339 O O . LEU B 1 70 ? 21.812 27.873 13.139 1.00 28.64 120 LEU B O 1
ATOM 1344 N N . SER B 1 71 ? 21.783 27.307 10.969 1.00 27.95 121 SER B N 1
ATOM 1345 C CA . SER B 1 71 ? 22.605 28.436 10.568 1.00 32.62 121 SER B CA 1
ATOM 1346 C C . SER B 1 71 ? 21.931 29.270 9.495 1.00 33.92 121 SER B C 1
ATOM 1347 O O . SER B 1 71 ? 21.075 28.787 8.740 1.00 28.71 121 SER B O 1
ATOM 1350 N N . SER B 1 72 ? 22.303 30.540 9.442 1.00 35.67 122 SER B N 1
ATOM 1351 C CA . SER B 1 72 ? 21.773 31.425 8.428 1.00 39.61 122 SER B CA 1
ATOM 1352 C C . SER B 1 72 ? 22.933 32.195 7.830 1.00 46.75 122 SER B C 1
ATOM 1353 O O . SER B 1 72 ? 23.816 32.663 8.547 1.00 50.18 122 SER B O 1
ATOM 1356 N N . LYS B 1 73 ? 22.950 32.292 6.509 1.00 49.01 123 LYS B N 1
ATOM 1357 C CA . LYS B 1 73 ? 23.949 33.105 5.837 1.00 47.32 123 LYS B CA 1
ATOM 1358 C C . LYS B 1 73 ? 23.240 34.102 4.936 1.00 57.72 123 LYS B C 1
ATOM 1359 O O . LYS B 1 73 ? 22.255 33.776 4.252 1.00 46.66 123 LYS B O 1
ATOM 1362 N N . ASN B 1 74 ? 23.729 35.332 4.966 1.00 63.75 124 ASN B N 1
ATOM 1363 C CA . ASN B 1 74 ? 23.212 36.366 4.094 1.00 77.42 124 ASN B CA 1
ATOM 1364 C C . ASN B 1 74 ? 24.342 37.012 3.307 1.00 82.79 124 ASN B C 1
ATOM 1365 O O . ASN B 1 74 ? 24.948 37.981 3.762 1.00 83.51 124 ASN B O 1
ATOM 1370 N N . GLY B 1 75 ? 24.632 36.456 2.132 1.00 86.67 125 GLY B N 1
ATOM 1371 C CA . GLY B 1 75 ? 25.689 36.968 1.279 1.00 96.32 125 GLY B CA 1
ATOM 1372 C C . GLY B 1 75 ? 27.078 36.604 1.769 1.00 106.64 125 GLY B C 1
ATOM 1373 O O . GLY B 1 75 ? 27.375 35.429 1.998 1.00 108.40 125 GLY B O 1
ATOM 1374 N N . THR B 1 76 ? 27.932 37.614 1.924 1.00 111.87 126 THR B N 1
ATOM 1375 C CA . THR B 1 76 ? 29.288 37.410 2.424 1.00 113.28 126 THR B CA 1
ATOM 1376 C C . THR B 1 76 ? 29.275 37.253 3.940 1.00 108.63 126 THR B C 1
ATOM 1377 O O . THR B 1 76 ? 30.076 36.502 4.501 1.00 111.76 126 THR B O 1
ATOM 1381 N N . ARG B 1 77 ? 28.361 37.967 4.592 1.00 100.80 127 ARG B N 1
ATOM 1382 C CA . ARG B 1 77 ? 28.242 37.927 6.045 1.00 96.20 127 ARG B CA 1
ATOM 1383 C C . ARG B 1 77 ? 28.326 3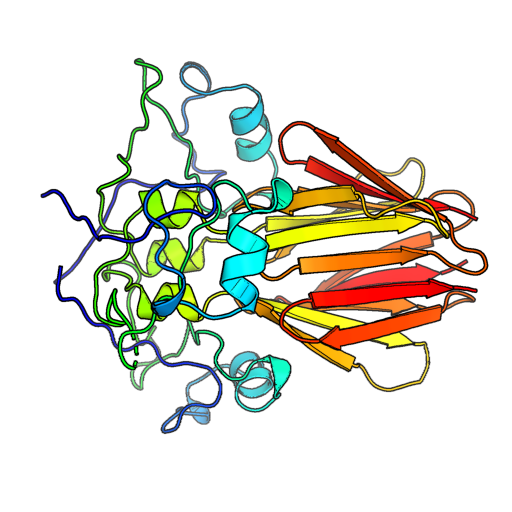6.497 6.561 1.00 92.69 127 ARG B C 1
ATOM 1384 O O . ARG B 1 77 ? 27.632 35.609 6.071 1.00 93.42 127 ARG B O 1
ATOM 1392 N N . ASN B 1 78 ? 29.189 36.282 7.548 1.00 90.75 128 ASN B N 1
ATOM 1393 C CA . ASN B 1 78 ? 29.448 34.944 8.065 1.00 82.63 128 ASN B CA 1
ATOM 1394 C C . ASN B 1 78 ? 28.209 34.280 8.646 1.00 67.47 128 ASN B C 1
ATOM 1395 O O . ASN B 1 78 ? 27.233 34.952 8.986 1.00 60.71 128 ASN B O 1
ATOM 1400 N N . GLU B 1 79 ? 28.260 32.956 8.756 1.00 58.79 129 GLU B N 1
ATOM 1401 C CA . GLU B 1 79 ? 27.143 32.185 9.294 1.00 60.85 129 GLU B CA 1
ATOM 1402 C C . GLU B 1 79 ? 26.878 32.492 10.763 1.00 51.72 129 GLU B C 1
ATOM 1403 O O . GLU B 1 79 ? 27.786 32.523 11.584 1.00 50.60 129 GLU B O 1
ATOM 1409 N N . LYS B 1 80 ? 25.615 32.707 11.087 1.00 43.89 130 LYS B N 1
ATOM 1410 C CA . LYS B 1 80 ? 25.198 32.747 12.475 1.00 42.96 130 LYS B CA 1
ATOM 1411 C C . LYS B 1 80 ? 24.561 31.395 12.760 1.00 40.64 130 LYS B C 1
ATOM 1412 O O . LYS B 1 80 ? 23.755 30.907 11.966 1.00 46.57 130 LYS B O 1
ATOM 1418 N N . SER B 1 81 ? 24.927 30.789 13.882 1.00 34.47 131 SER B N 1
ATOM 1419 C CA . SER B 1 81 ? 24.453 29.453 14.217 1.00 40.73 131 SER B CA 1
ATOM 1420 C C . SER B 1 81 ? 23.771 29.407 15.584 1.00 39.86 131 SER B C 1
ATOM 1421 O O . SER B 1 81 ? 24.163 30.123 16.499 1.00 47.32 131 SER B O 1
ATOM 1424 N N . GLN B 1 82 ? 22.752 28.559 15.712 1.00 30.20 132 GLN B N 1
ATOM 1425 C CA . GLN B 1 82 ? 22.019 28.384 16.976 1.00 35.43 132 GLN B CA 1
ATOM 1426 C C . GLN B 1 82 ? 21.600 26.922 17.115 1.00 33.35 132 GLN B C 1
ATOM 1427 O O . GLN B 1 82 ? 21.476 26.225 16.117 1.00 31.51 132 GLN B O 1
ATOM 1430 N N . GLN B 1 83 ? 21.385 26.443 18.334 1.00 30.15 133 GLN B N 1
ATOM 1431 C CA . GLN B 1 83 ? 21.022 25.030 18.499 1.00 31.51 133 GLN B CA 1
ATOM 1432 C C . GLN B 1 83 ? 19.530 24.837 18.503 1.00 31.71 133 GLN B C 1
ATOM 1433 O O . GLN B 1 83 ? 18.805 25.599 19.149 1.00 33.24 133 GLN B O 1
ATOM 1439 N N . VAL B 1 84 ? 19.065 23.815 17.791 1.00 29.49 134 VAL B N 1
ATOM 1440 C CA . VAL B 1 84 ? 17.651 23.443 17.853 1.00 26.09 134 VAL B CA 1
ATOM 1441 C C . VAL B 1 84 ? 17.535 22.162 18.664 1.00 29.63 134 VAL B C 1
ATOM 1442 O O . VAL B 1 84 ? 17.846 21.075 18.188 1.00 27.64 134 VAL B O 1
ATOM 1446 N N . LYS B 1 85 ? 17.142 22.304 19.920 1.00 26.22 135 LYS B N 1
ATOM 1447 C CA . LYS B 1 85 ? 17.041 21.161 20.798 1.00 20.66 135 LYS B CA 1
ATOM 1448 C C . LYS B 1 85 ? 15.590 20.652 20.801 1.00 27.06 135 LYS B C 1
ATOM 1449 O O . LYS B 1 85 ? 14.739 21.182 20.102 1.00 24.44 135 LYS B O 1
ATOM 1455 N N . HIS B 1 86 ? 15.320 19.611 21.575 1.00 24.46 136 HIS B N 1
ATOM 1456 C CA . HIS B 1 86 ? 13.958 19.094 21.631 1.00 21.41 136 HIS B CA 1
ATOM 1457 C C . HIS B 1 86 ? 13.004 20.201 22.092 1.00 20.87 136 HIS B C 1
ATOM 1458 O O . HIS B 1 86 ? 13.293 20.911 23.048 1.00 21.60 136 HIS B O 1
ATOM 1465 N N . ALA B 1 87 ? 11.901 20.365 21.364 1.00 23.37 137 ALA B N 1
ATOM 1466 C CA . ALA B 1 87 ? 10.871 21.338 21.692 1.00 31.55 137 ALA B CA 1
ATOM 1467 C C . ALA B 1 87 ? 11.344 22.789 21.611 1.00 33.96 137 ALA B C 1
ATOM 1468 O O . ALA B 1 87 ? 10.775 23.665 22.261 1.00 30.75 137 ALA B O 1
ATOM 1470 N N . ASP B 1 88 ? 12.398 23.038 20.841 1.00 25.09 138 ASP B N 1
ATOM 1471 C CA . ASP B 1 88 ? 12.682 24.389 20.386 1.00 27.58 138 ASP B CA 1
ATOM 1472 C C . ASP B 1 88 ? 11.796 24.647 19.160 1.00 33.38 138 ASP B C 1
ATOM 1473 O O . ASP B 1 88 ? 11.146 23.721 18.643 1.00 25.46 138 ASP B O 1
ATOM 1478 N N . GLU B 1 89 ? 11.788 25.889 18.688 1.00 36.09 139 GLU B N 1
ATOM 1479 C CA . GLU B 1 89 ? 10.949 26.279 17.551 1.00 37.34 139 GLU B CA 1
ATOM 1480 C C . GLU B 1 89 ? 11.704 27.022 16.443 1.00 27.98 139 GLU B C 1
ATOM 1481 O O . GLU B 1 89 ? 12.519 27.916 16.702 1.00 32.27 139 GLU B O 1
ATOM 1487 N N . VAL B 1 90 ? 11.442 26.644 15.201 1.00 31.04 140 VAL B N 1
ATOM 1488 C CA . VAL B 1 90 ? 11.955 27.420 14.086 1.00 30.46 140 VAL B CA 1
ATOM 1489 C C . VAL B 1 90 ? 10.788 28.014 13.311 1.00 29.43 140 VAL B C 1
ATOM 1490 O O . VAL B 1 90 ? 9.936 27.295 12.815 1.00 25.92 140 VAL B O 1
ATOM 1494 N N . LEU B 1 91 ? 10.776 29.337 13.232 1.00 35.57 141 LEU B N 1
ATOM 1495 C CA . LEU B 1 91 ? 9.737 30.078 12.550 1.00 38.16 141 LEU B CA 1
ATOM 1496 C C . LEU B 1 91 ? 10.276 30.618 11.227 1.00 35.94 141 LEU B C 1
ATOM 1497 O O . LEU B 1 91 ? 11.295 31.289 11.204 1.00 35.11 141 LEU B O 1
ATOM 1502 N N . PHE B 1 92 ? 9.601 30.290 10.131 1.00 37.88 142 PHE B N 1
ATOM 1503 C CA . PHE B 1 92 ? 9.938 30.837 8.825 1.00 39.68 142 PHE B CA 1
ATOM 1504 C C . PHE B 1 92 ? 8.930 31.928 8.527 1.00 45.07 142 PHE B C 1
ATOM 1505 O O . PHE B 1 92 ? 7.725 31.668 8.396 1.00 45.45 142 PHE B O 1
ATOM 1513 N N . GLU B 1 93 ? 9.430 33.154 8.458 1.00 46.41 143 GLU B N 1
ATOM 1514 C CA . GLU B 1 93 ? 8.576 34.322 8.339 1.00 52.15 143 GLU B CA 1
ATOM 1515 C C . GLU B 1 93 ? 8.787 35.012 6.995 1.00 54.20 143 GLU B C 1
ATOM 1516 O O . GLU B 1 93 ? 9.908 35.383 6.649 1.00 38.00 143 GLU B O 1
ATOM 1522 N N . GLY B 1 94 ? 7.703 35.173 6.241 1.00 60.14 144 GLY B N 1
ATOM 1523 C CA . GLY B 1 94 ? 7.760 35.809 4.938 1.00 66.05 144 GLY B CA 1
ATOM 1524 C C . GLY B 1 94 ? 7.172 37.208 4.914 1.00 69.16 144 GLY B C 1
ATOM 1525 O O . GLY B 1 9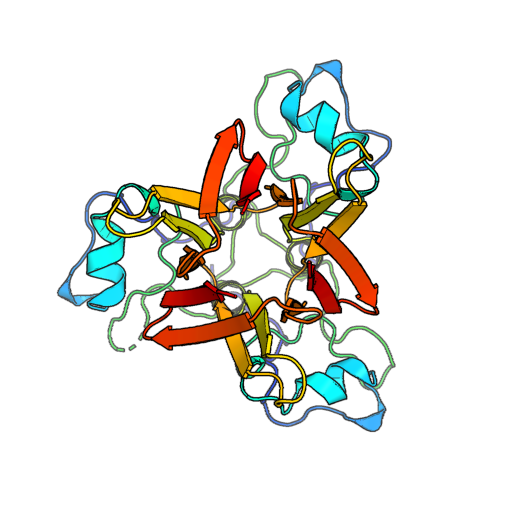4 ? 5.979 37.410 5.177 1.00 62.80 144 GLY B O 1
ATOM 1526 N N . LYS B 1 95 ? 8.024 38.175 4.596 1.00 77.26 145 LYS B N 1
ATOM 1527 C CA . LYS B 1 95 ? 7.608 39.563 4.464 1.00 88.46 145 LYS B CA 1
ATOM 1528 C C . LYS B 1 95 ? 7.614 39.939 2.989 1.00 91.57 145 LYS B C 1
ATOM 1529 O O . LYS B 1 95 ? 7.833 39.084 2.137 1.00 94.85 145 LYS B O 1
ATOM 1535 N N . GLY B 1 96 ? 7.388 41.215 2.691 1.00 89.26 146 GLY B N 1
ATOM 1536 C CA . GLY B 1 96 ? 7.356 41.689 1.316 1.00 84.56 146 GLY B CA 1
ATOM 1537 C C . GLY B 1 96 ? 8.671 41.548 0.559 1.00 77.96 146 GLY B C 1
ATOM 1538 O O . GLY B 1 96 ? 9.734 41.978 1.029 1.00 64.50 146 GLY B O 1
ATOM 1539 N N . GLY B 1 97 ? 8.601 40.937 -0.622 1.00 75.72 147 GLY B N 1
ATOM 1540 C CA . GLY B 1 97 ? 7.358 40.394 -1.149 1.00 69.67 147 GLY B CA 1
ATOM 1541 C C . GLY B 1 97 ? 7.438 38.884 -1.296 1.00 63.48 147 GLY B C 1
ATOM 1542 O O . GLY B 1 97 ? 7.074 38.315 -2.333 1.00 56.63 147 GLY B O 1
ATOM 1543 N N . VAL B 1 98 ? 7.930 38.239 -0.242 1.00 63.48 148 VAL B N 1
ATOM 1544 C CA . VAL B 1 98 ? 8.057 36.788 -0.190 1.00 53.09 148 VAL B CA 1
ATOM 1545 C C . VAL B 1 98 ? 6.878 36.169 0.553 1.00 55.78 148 VAL B C 1
ATOM 1546 O O . VAL B 1 98 ? 6.656 36.458 1.729 1.00 50.93 148 VAL B O 1
ATOM 1550 N N . GLN B 1 99 ? 6.130 35.322 -0.146 1.00 57.96 149 GLN B N 1
ATOM 1551 C CA . GLN B 1 99 ? 5.024 34.571 0.445 1.00 55.84 149 GLN B CA 1
ATOM 1552 C C . GLN B 1 99 ? 5.513 33.237 1.006 1.00 52.72 149 GLN B C 1
ATOM 1553 O O . GLN B 1 99 ? 6.091 32.430 0.277 1.00 55.13 149 GLN B O 1
ATOM 1559 N N . VAL B 1 100 ? 5.277 33.013 2.297 1.00 52.29 150 VAL B N 1
ATOM 1560 C CA . VAL B 1 100 ? 5.636 31.753 2.954 1.00 49.76 150 VAL B CA 1
ATOM 1561 C C . VAL B 1 100 ? 4.403 31.032 3.507 1.00 55.65 150 VAL B C 1
ATOM 1562 O O . VAL B 1 100 ? 3.802 31.468 4.489 1.00 58.02 150 VAL B O 1
ATOM 1566 N N . THR B 1 101 ? 4.035 29.922 2.881 1.00 56.79 151 THR B N 1
ATOM 1567 C CA . THR B 1 101 ? 2.868 29.157 3.313 1.00 56.43 151 THR B CA 1
ATOM 1568 C C . THR B 1 101 ? 3.270 27.729 3.675 1.00 55.92 151 THR B C 1
ATOM 1569 O O . THR B 1 101 ? 4.289 27.236 3.209 1.00 53.77 151 THR B O 1
ATOM 1573 N N . SER B 1 102 ? 2.481 27.057 4.508 1.00 51.12 152 SER B N 1
ATOM 1574 C CA . SER B 1 102 ? 2.840 25.702 4.908 1.00 49.51 152 SER B CA 1
ATOM 1575 C C . SER B 1 102 ? 1.663 24.732 4.960 1.00 53.09 152 SER B C 1
ATOM 1576 O O . SER B 1 102 ? 0.572 25.082 5.391 1.00 53.48 152 SER B O 1
ATOM 1579 N N . THR B 1 103 ? 1.906 23.513 4.499 1.00 46.84 153 THR B N 1
ATOM 1580 C CA . THR B 1 103 ? 0.942 22.440 4.606 1.00 48.83 153 THR B CA 1
ATOM 1581 C C . THR B 1 103 ? 1.587 21.305 5.374 1.00 51.76 153 THR B C 1
ATOM 1582 O O . THR B 1 103 ? 2.803 21.282 5.559 1.00 45.59 153 THR B O 1
ATOM 1586 N N . SER B 1 104 ? 0.769 20.362 5.817 1.00 57.17 154 SER B N 1
ATOM 1587 C CA . SER B 1 104 ? 1.239 19.299 6.684 1.00 56.52 154 SER B CA 1
ATOM 1588 C C . SER B 1 104 ? 0.371 18.064 6.479 1.00 68.06 154 SER B C 1
ATOM 1589 O O . SER B 1 104 ? -0.812 18.061 6.830 1.00 73.60 154 SER B O 1
ATOM 1592 N N . GLU B 1 105 ? 0.955 17.023 5.894 1.00 62.62 155 GLU B N 1
ATOM 1593 C CA . GLU B 1 105 ? 0.222 15.788 5.655 1.00 64.64 155 GLU B CA 1
ATOM 1594 C C . GLU B 1 105 ? 0.998 14.560 6.116 1.00 59.58 155 GLU B C 1
ATOM 1595 O O . GLU B 1 105 ? 2.006 14.188 5.515 1.00 52.94 155 GLU B O 1
ATOM 1598 N N . ASN B 1 106 ? 0.529 13.939 7.193 1.00 47.98 156 ASN B N 1
ATOM 1599 C CA . ASN B 1 106 ? 1.099 12.676 7.627 1.00 43.88 156 ASN B CA 1
ATOM 1600 C C . ASN B 1 106 ? 2.602 12.754 7.891 1.00 43.04 156 ASN B C 1
ATOM 1601 O O . ASN B 1 106 ? 3.367 11.911 7.419 1.00 47.77 156 ASN B O 1
ATOM 1603 N N . GLY B 1 107 ? 3.019 13.764 8.643 1.00 40.77 157 GLY B N 1
ATOM 1604 C CA . GLY B 1 107 ? 4.408 13.875 9.047 1.00 40.82 157 GLY B CA 1
ATOM 1605 C C . GLY B 1 107 ? 5.292 14.446 7.957 1.00 39.27 157 GLY B C 1
ATOM 1606 O O . GLY B 1 107 ? 6.509 14.495 8.098 1.00 39.06 157 GLY B O 1
ATOM 1607 N N . LYS B 1 108 ? 4.681 14.862 6.856 1.00 33.72 158 LYS B N 1
ATOM 1608 C CA . LYS B 1 108 ? 5.410 15.576 5.819 1.00 37.15 158 LYS B CA 1
ATOM 1609 C C . LYS B 1 108 ? 4.991 17.040 5.803 1.00 36.24 158 LYS B C 1
ATOM 1610 O O . LYS B 1 108 ? 3.857 17.366 5.508 1.00 38.05 158 LYS B O 1
ATOM 1616 N N . HIS B 1 109 ? 5.927 17.924 6.129 1.00 33.60 159 HIS B N 1
ATOM 1617 C CA . HIS B 1 109 ? 5.624 19.337 6.275 1.00 32.13 159 HIS B CA 1
ATOM 1618 C C . HIS B 1 109 ? 6.242 20.137 5.143 1.00 37.68 159 HIS B C 1
ATOM 1619 O O . HIS B 1 109 ? 7.455 20.067 4.897 1.00 34.56 159 HIS B O 1
ATOM 1626 N N . THR B 1 110 ? 5.407 20.899 4.447 1.00 37.11 160 THR B N 1
ATOM 1627 C CA . THR B 1 110 ? 5.894 21.699 3.336 1.00 39.14 160 THR B CA 1
ATOM 1628 C C . THR B 1 110 ? 5.853 23.186 3.639 1.00 43.46 160 THR B C 1
ATOM 1629 O O . THR B 1 110 ? 4.795 23.733 3.942 1.00 41.12 160 THR B O 1
ATOM 1633 N N . ILE B 1 111 ? 7.017 23.833 3.582 1.00 32.08 161 ILE B N 1
ATOM 1634 C CA . ILE B 1 111 ? 7.070 25.280 3.616 1.00 32.23 161 ILE B CA 1
ATOM 1635 C C . ILE B 1 111 ? 7.280 25.769 2.181 1.00 39.05 161 ILE B C 1
ATOM 1636 O O . ILE B 1 111 ? 8.314 25.505 1.577 1.00 36.02 161 ILE B O 1
ATOM 1641 N N . THR B 1 112 ? 6.280 26.456 1.631 1.00 39.92 162 THR B N 1
ATOM 1642 C CA . THR B 1 112 ? 6.358 27.006 0.275 1.00 44.42 162 THR B CA 1
ATOM 1643 C C . THR B 1 112 ? 6.809 28.464 0.277 1.00 48.65 162 THR B C 1
ATOM 1644 O O . THR B 1 112 ? 6.417 29.256 1.143 1.00 46.10 162 THR B O 1
ATOM 1648 N N . PHE B 1 113 ? 7.644 28.802 -0.702 1.00 46.06 163 PHE B N 1
ATOM 1649 C CA . PHE B 1 113 ? 8.104 30.167 -0.904 1.00 44.75 163 PHE B CA 1
ATOM 1650 C C . PHE B 1 113 ? 7.712 30.609 -2.307 1.00 46.10 163 PHE B C 1
ATOM 1651 O O . PHE B 1 113 ? 7.875 29.860 -3.274 1.00 42.93 163 PHE B O 1
ATOM 1659 N N . ALA B 1 114 ? 7.189 31.823 -2.408 1.00 44.87 164 ALA B N 1
ATOM 1660 C CA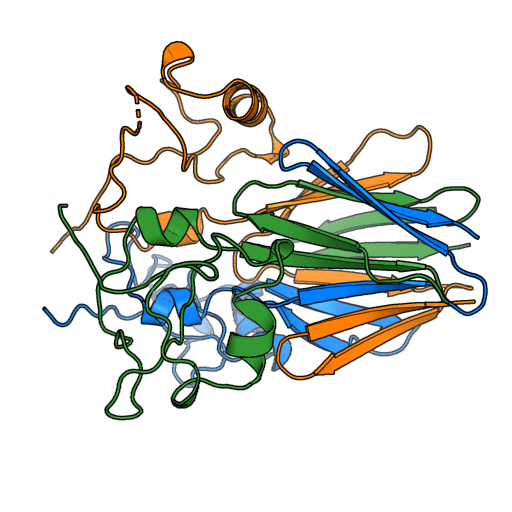 . ALA B 1 114 ? 6.694 32.341 -3.676 1.00 45.54 164 ALA B CA 1
ATOM 1661 C C . ALA B 1 114 ? 6.640 33.861 -3.631 1.00 48.09 164 ALA B C 1
ATOM 1662 O O . ALA B 1 114 ? 6.697 34.455 -2.562 1.00 53.22 164 ALA B O 1
ATOM 1664 N N . LEU B 1 115 ? 6.540 34.489 -4.797 1.00 56.46 165 LEU B N 1
ATOM 1665 C CA . LEU B 1 115 ? 6.389 35.933 -4.870 1.00 60.21 165 LEU B CA 1
ATOM 1666 C C . LEU B 1 115 ? 4.928 36.335 -4.682 1.00 61.00 165 LEU B C 1
ATOM 1667 O O . LEU B 1 115 ? 4.613 37.177 -3.844 1.00 61.32 165 LEU B O 1
ATOM 1672 N N . THR C 1 3 ? 25.162 0.657 31.427 1.00 82.56 53 THR C N 1
ATOM 1673 C CA . THR C 1 3 ? 24.096 -0.324 31.518 1.00 84.58 53 THR C CA 1
ATOM 1674 C C . THR C 1 3 ? 23.818 -1.036 30.204 1.00 83.55 53 THR C C 1
ATOM 1675 O O . THR C 1 3 ? 23.376 -0.410 29.238 1.00 80.16 53 THR C O 1
ATOM 1676 N N . PRO C 1 4 ? 24.088 -2.353 30.158 1.00 79.27 54 PRO C N 1
ATOM 1677 C CA . PRO C 1 4 ? 23.792 -3.211 29.003 1.00 73.01 54 PRO C CA 1
ATOM 1678 C C . PRO C 1 4 ? 22.288 -3.352 28.776 1.00 69.01 54 PRO C C 1
ATOM 1679 O O . PRO C 1 4 ? 21.576 -3.807 29.670 1.00 73.34 54 PRO C O 1
ATOM 1683 N N . VAL C 1 5 ? 21.818 -2.972 27.590 1.00 55.55 55 VAL C N 1
ATOM 1684 C CA . VAL C 1 5 ? 20.388 -2.897 27.315 1.00 49.18 55 VAL C CA 1
ATOM 1685 C C . VAL C 1 5 ? 20.144 -3.078 25.829 1.00 48.11 55 VAL C C 1
ATOM 1686 O O . VAL C 1 5 ? 20.932 -2.617 25.008 1.00 48.47 55 VAL C O 1
ATOM 1690 N N . THR C 1 6 ? 19.052 -3.746 25.481 1.00 44.74 56 THR C N 1
ATOM 1691 C CA . THR C 1 6 ? 18.701 -3.947 24.081 1.00 52.97 56 THR C CA 1
ATOM 1692 C C . THR C 1 6 ? 17.197 -3.821 23.838 1.00 50.14 56 THR C C 1
ATOM 1693 O O . THR C 1 6 ? 16.393 -3.956 24.758 1.00 52.92 56 THR C O 1
ATOM 1697 N N . ASN C 1 7 ? 16.830 -3.544 22.592 1.00 45.39 57 ASN C N 1
ATOM 1698 C CA . ASN C 1 7 ? 15.443 -3.652 22.158 1.00 37.89 57 ASN C CA 1
ATOM 1699 C C . ASN C 1 7 ? 15.347 -4.058 20.685 1.00 42.17 57 ASN C C 1
ATOM 1700 O O . ASN C 1 7 ? 16.368 -4.230 20.018 1.00 49.28 57 ASN C O 1
ATOM 1705 N N . LYS C 1 8 ? 14.126 -4.203 20.182 1.00 36.66 58 LYS C N 1
ATOM 1706 C CA . LYS C 1 8 ? 13.918 -4.787 18.857 1.00 39.93 58 LYS C CA 1
ATOM 1707 C C . LYS C 1 8 ? 13.752 -3.760 17.750 1.00 39.63 58 LYS C C 1
ATOM 1708 O O . LYS C 1 8 ? 13.423 -4.117 16.614 1.00 45.96 58 LYS C O 1
ATOM 1714 N N . LEU C 1 9 ? 13.949 -2.487 18.075 1.00 35.22 59 LEU C N 1
ATOM 1715 C CA . LEU C 1 9 ? 13.803 -1.448 17.072 1.00 31.83 59 LEU C CA 1
ATOM 1716 C C . LEU C 1 9 ? 14.826 -1.640 15.956 1.00 37.92 59 LEU C C 1
ATOM 1717 O O . LEU C 1 9 ? 16.003 -1.901 16.208 1.00 34.47 59 LEU C O 1
ATOM 1722 N N . LYS C 1 10 ? 14.354 -1.500 14.727 1.00 35.64 60 LYS C N 1
ATOM 1723 C CA . LYS C 1 10 ? 15.207 -1.538 13.548 1.00 34.61 60 LYS C CA 1
ATOM 1724 C C . LYS C 1 10 ? 15.203 -0.167 12.874 1.00 36.78 60 LYS C C 1
ATOM 1725 O O . LYS C 1 10 ? 14.401 0.715 13.216 1.00 33.08 60 LYS C O 1
ATOM 1731 N N . ALA C 1 11 ? 16.118 0.005 11.928 1.00 35.05 61 ALA C N 1
ATOM 1732 C CA . ALA C 1 11 ? 16.182 1.194 11.099 1.00 36.37 61 ALA C CA 1
ATOM 1733 C C . ALA C 1 11 ? 15.394 0.989 9.801 1.00 35.65 61 ALA C C 1
ATOM 1734 O O . ALA C 1 11 ? 15.228 -0.136 9.342 1.00 39.50 61 ALA C O 1
ATOM 1736 N N . TYR C 1 12 ? 14.888 2.071 9.217 1.00 32.22 62 TYR C N 1
ATOM 1737 C CA . TYR C 1 12 ? 14.415 1.994 7.854 1.00 32.34 62 TYR C CA 1
ATOM 1738 C C . TYR C 1 12 ? 15.575 1.502 6.987 1.00 29.61 62 TYR C C 1
ATOM 1739 O O . TYR C 1 12 ? 16.715 1.916 7.173 1.00 30.08 62 TYR C O 1
ATOM 1748 N N . GLY C 1 13 ? 15.275 0.597 6.057 1.00 39.43 63 GLY C N 1
ATOM 1749 C CA . GLY C 1 13 ? 16.278 0.033 5.181 1.00 42.77 63 GLY C CA 1
ATOM 1750 C C . GLY C 1 13 ? 16.764 -1.330 5.635 1.00 47.75 63 GLY C C 1
ATOM 1751 O O . GLY C 1 13 ? 17.460 -2.020 4.898 1.00 50.11 63 GLY C O 1
ATOM 1752 N N . ASP C 1 14 ? 16.417 -1.713 6.860 1.00 42.00 64 ASP C N 1
ATOM 1753 C CA . ASP C 1 14 ? 16.851 -2.998 7.401 1.00 44.57 64 ASP C CA 1
ATOM 1754 C C . ASP C 1 14 ? 15.987 -4.158 6.890 1.00 44.60 64 ASP C C 1
ATOM 1755 O O . ASP C 1 14 ? 14.844 -3.962 6.478 1.00 38.23 64 ASP C O 1
ATOM 1758 N N . ALA C 1 15 ? 16.534 -5.366 6.941 1.00 50.05 65 ALA C N 1
ATOM 1759 C CA . ALA C 1 15 ? 15.843 -6.529 6.401 1.00 52.40 65 ALA C CA 1
ATOM 1760 C C . ALA C 1 15 ? 14.657 -6.938 7.270 1.00 54.12 65 ALA C C 1
ATOM 1761 O O . ALA C 1 15 ? 14.476 -6.434 8.381 1.00 52.54 65 ALA C O 1
ATOM 1763 N N . ASN C 1 16 ? 13.843 -7.841 6.741 1.00 57.67 66 ASN C N 1
ATOM 1764 C CA . ASN C 1 16 ? 12.764 -8.446 7.507 1.00 62.70 66 ASN C CA 1
ATOM 1765 C C . ASN C 1 16 ? 11.700 -7.457 7.947 1.00 61.10 66 ASN C C 1
ATOM 1766 O O . ASN C 1 16 ? 11.156 -7.561 9.049 1.00 62.36 66 ASN C O 1
ATOM 1771 N N . PHE C 1 17 ? 11.407 -6.498 7.078 1.00 56.61 67 PHE C N 1
ATOM 1772 C CA . PHE C 1 17 ? 10.338 -5.549 7.327 1.00 50.64 67 PHE C CA 1
ATOM 1773 C C . PHE C 1 17 ? 9.030 -6.141 6.808 1.00 48.95 67 PHE C C 1
ATOM 1774 O O . PHE C 1 17 ? 8.891 -6.368 5.607 1.00 51.48 67 PHE C O 1
ATOM 1782 N N . ASN C 1 18 ? 8.081 -6.422 7.698 1.00 48.60 68 ASN C N 1
ATOM 1783 C CA . ASN C 1 18 ? 6.794 -6.974 7.249 1.00 56.19 68 ASN C CA 1
ATOM 1784 C C . ASN C 1 18 ? 5.984 -5.896 6.571 1.00 48.29 68 ASN C C 1
ATOM 1785 O O . ASN C 1 18 ? 5.352 -5.056 7.204 1.00 59.27 68 ASN C O 1
ATOM 1790 N N . PHE C 1 19 ? 6.022 -5.935 5.260 1.00 38.60 69 PHE C N 1
ATOM 1791 C CA . PHE C 1 19 ? 5.431 -4.919 4.442 1.00 39.83 69 PHE C CA 1
ATOM 1792 C C . PHE C 1 19 ? 3.903 -4.877 4.533 1.00 54.43 69 PHE C C 1
ATOM 1793 O O . PHE C 1 19 ? 3.306 -3.805 4.525 1.00 57.75 69 PHE C O 1
ATOM 1801 N N . THR C 1 20 ? 3.268 -6.041 4.594 1.00 57.42 70 THR C N 1
ATOM 1802 C CA . THR C 1 20 ? 1.810 -6.069 4.529 1.00 53.52 70 THR C CA 1
ATOM 1803 C C . THR C 1 20 ? 1.150 -5.711 5.862 1.00 43.93 70 THR C C 1
ATOM 1804 O O . THR C 1 20 ? -0.016 -5.330 5.894 1.00 57.76 70 THR C O 1
ATOM 1808 N N . ASN C 1 21 ? 1.907 -5.805 6.951 1.00 43.53 71 ASN C N 1
ATOM 1809 C CA . ASN C 1 21 ? 1.422 -5.435 8.273 1.00 46.78 71 ASN C CA 1
ATOM 1810 C C . ASN C 1 21 ? 1.750 -4.016 8.688 1.00 46.67 71 ASN C C 1
ATOM 1811 O O . ASN C 1 21 ? 1.332 -3.561 9.750 1.00 44.93 71 ASN C O 1
ATOM 1816 N N . ASN C 1 22 ? 2.549 -3.328 7.886 1.00 27.31 72 ASN C N 1
ATOM 1817 C CA . ASN C 1 22 ? 2.911 -1.972 8.240 1.00 27.84 72 ASN C CA 1
ATOM 1818 C C . ASN C 1 22 ? 2.216 -0.981 7.341 1.00 42.01 72 ASN C C 1
ATOM 1819 O O . ASN C 1 22 ? 1.566 -1.362 6.368 1.00 40.90 72 ASN C O 1
ATOM 1824 N N . SER C 1 23 ? 2.353 0.290 7.684 1.00 40.70 73 SER C N 1
ATOM 1825 C CA . SER C 1 23 ? 1.562 1.328 7.062 1.00 47.42 73 SER C CA 1
ATOM 1826 C C . SER C 1 23 ? 2.098 1.654 5.696 1.00 42.54 73 SER C C 1
ATOM 1827 O O . SER C 1 23 ? 3.179 1.205 5.292 1.00 47.74 73 SER C O 1
ATOM 1830 N N . ILE C 1 24 ? 1.319 2.428 4.958 1.00 54.22 74 ILE C N 1
ATOM 1831 C CA . ILE C 1 24 ? 1.751 2.875 3.648 1.00 47.15 74 ILE C CA 1
ATOM 1832 C C . ILE C 1 24 ? 2.955 3.834 3.754 1.00 25.72 74 ILE C C 1
ATOM 1833 O O . ILE C 1 24 ? 3.888 3.790 2.943 1.00 39.79 74 ILE C O 1
ATOM 1838 N N . ALA C 1 25 ? 2.911 4.707 4.744 1.00 46.03 75 ALA C N 1
ATOM 1839 C CA . ALA C 1 25 ? 3.999 5.662 4.961 1.00 37.03 75 ALA C CA 1
ATOM 1840 C C . ALA C 1 25 ? 5.317 4.935 5.254 1.00 46.57 75 ALA C C 1
ATOM 1841 O O . ALA C 1 25 ? 6.370 5.257 4.684 1.00 43.16 75 ALA C O 1
ATOM 1843 N N . ASP C 1 26 ? 5.265 3.947 6.147 1.00 39.05 76 ASP C N 1
ATOM 1844 C CA . ASP C 1 26 ? 6.463 3.196 6.502 1.00 28.35 76 ASP C CA 1
ATOM 1845 C C . ASP C 1 26 ? 7.062 2.585 5.266 1.00 34.53 76 ASP C C 1
ATOM 1846 O O . ASP C 1 26 ? 8.289 2.567 5.076 1.00 38.62 76 ASP C O 1
ATOM 1848 N N . ALA C 1 27 ? 6.173 2.056 4.434 1.00 37.09 77 ALA C N 1
ATOM 1849 C CA . ALA C 1 27 ? 6.544 1.547 3.131 1.00 37.14 77 ALA C CA 1
ATOM 1850 C C . ALA C 1 27 ? 7.154 2.701 2.362 1.00 39.78 77 ALA C C 1
ATOM 1851 O O . ALA C 1 27 ? 8.281 2.620 1.882 1.00 33.24 77 ALA C O 1
ATOM 1853 N N . GLU C 1 28 ? 6.404 3.790 2.264 1.00 53.82 78 GLU C N 1
ATOM 1854 C CA . GLU C 1 28 ? 6.907 4.970 1.566 1.00 60.77 78 GLU C CA 1
ATOM 1855 C C . GLU C 1 28 ? 8.292 5.429 2.044 1.00 54.73 78 GLU C C 1
ATOM 1856 O O . GLU C 1 28 ? 8.942 6.176 1.321 1.00 47.83 78 GLU C O 1
ATOM 1862 N N . LYS C 1 29 ? 8.729 4.963 3.231 1.00 56.30 79 LYS C N 1
ATOM 1863 C CA . LYS C 1 29 ? 10.012 5.338 3.868 1.00 42.52 79 LYS C CA 1
ATOM 1864 C C . LYS C 1 29 ? 11.133 4.294 3.850 1.00 46.74 79 LYS C C 1
ATOM 1865 O O . LYS C 1 29 ? 12.311 4.649 3.869 1.00 41.76 79 LYS C O 1
ATOM 1871 N N . GLN C 1 30 ? 10.783 3.009 3.875 1.00 47.92 80 GLN C N 1
ATOM 1872 C CA . GLN C 1 30 ? 11.778 1.944 4.101 1.00 42.64 80 GLN C CA 1
ATOM 1873 C C . GLN C 1 30 ? 12.783 1.766 2.942 1.00 48.55 80 GLN C C 1
ATOM 1874 O O . GLN C 1 30 ? 13.787 1.047 3.064 1.00 46.86 80 GLN C O 1
ATOM 1880 N N . VAL C 1 31 ? 12.527 2.439 1.827 1.00 42.05 81 VAL C N 1
ATOM 1881 C CA . VAL C 1 31 ? 13.438 2.365 0.692 1.00 57.78 81 VAL C CA 1
ATOM 1882 C C . VAL C 1 31 ? 14.137 3.689 0.369 1.00 59.67 81 VAL C C 1
ATOM 1883 O O . VAL C 1 31 ? 15.317 3.672 0.009 1.00 56.93 81 VAL C O 1
ATOM 1887 N N . GLN C 1 32 ? 13.416 4.814 0.487 1.00 57.02 82 GLN C N 1
ATOM 1888 C CA . GLN C 1 32 ? 13.987 6.138 0.225 1.00 43.38 82 GLN C CA 1
ATOM 1889 C C . GLN C 1 32 ? 15.329 6.223 0.917 1.00 42.80 82 GLN C C 1
ATOM 1890 O O . GLN C 1 32 ? 15.455 5.957 2.113 1.00 43.39 82 GLN C O 1
ATOM 1896 N N . GLU C 1 33 ? 16.343 6.602 0.164 1.00 33.77 83 GLU C N 1
ATOM 1897 C CA . GLU C 1 33 ? 17.682 6.567 0.692 1.00 34.57 83 GLU C CA 1
ATOM 1898 C C . GLU C 1 33 ? 17.842 7.571 1.839 1.00 35.19 83 GLU C C 1
ATOM 1899 O O . GLU C 1 33 ? 18.650 7.366 2.748 1.00 32.13 83 GLU C O 1
ATOM 1905 N N . ALA C 1 34 ? 17.074 8.658 1.798 1.00 33.91 84 ALA C N 1
ATOM 1906 C CA . ALA C 1 34 ? 17.234 9.703 2.801 1.00 28.31 84 ALA C CA 1
ATOM 1907 C C . ALA C 1 34 ? 16.759 9.169 4.156 1.00 32.62 84 ALA C C 1
ATOM 1908 O O . ALA C 1 34 ? 17.203 9.638 5.197 1.00 28.43 84 ALA C O 1
ATOM 1910 N N . TYR C 1 35 ? 15.880 8.160 4.128 1.00 31.71 85 TYR C N 1
ATOM 1911 C CA . TYR C 1 35 ? 15.344 7.568 5.361 1.00 31.68 85 TYR C CA 1
ATOM 1912 C C . TYR C 1 35 ? 16.191 6.412 5.893 1.00 33.40 85 TYR C C 1
ATOM 1913 O O . TYR C 1 35 ? 16.049 6.018 7.047 1.00 29.13 85 TYR C O 1
ATOM 1922 N N . LYS C 1 36 ? 17.095 5.900 5.063 1.00 33.24 86 LYS C N 1
ATOM 1923 C CA . LYS C 1 36 ? 17.922 4.738 5.413 1.00 36.48 86 LYS C CA 1
ATOM 1924 C C . LYS C 1 36 ? 18.813 4.954 6.642 1.00 37.40 86 LYS C C 1
ATOM 1925 O O . LYS C 1 36 ? 19.562 5.919 6.726 1.00 30.68 86 LYS C O 1
ATOM 1931 N N . GLY C 1 37 ? 18.723 4.056 7.614 1.00 32.93 87 GLY C N 1
ATOM 1932 C CA . GLY C 1 37 ? 19.482 4.236 8.834 1.00 27.07 87 GLY C CA 1
ATOM 1933 C C . GLY C 1 37 ? 18.746 5.035 9.917 1.00 29.60 87 GLY C C 1
ATOM 1934 O O . GLY C 1 37 ? 19.213 5.112 11.044 1.00 33.57 87 GLY C O 1
ATOM 1935 N N . LEU C 1 38 ? 17.630 5.668 9.572 1.00 25.32 88 LEU C N 1
ATOM 1936 C CA . LEU C 1 38 ? 16.802 6.324 10.580 1.00 29.05 88 LEU C CA 1
ATOM 1937 C C . LEU C 1 38 ? 15.971 5.286 11.320 1.00 32.49 88 LEU C C 1
ATOM 1938 O O . LEU C 1 38 ? 15.540 4.284 10.742 1.00 28.44 88 LEU C O 1
ATOM 1943 N N . LEU C 1 39 ? 15.771 5.518 12.610 1.00 28.92 89 LEU C N 1
ATOM 1944 C CA . LEU C 1 39 ? 15.047 4.587 13.445 1.00 26.89 89 LEU C CA 1
ATOM 1945 C C . LEU C 1 39 ? 13.617 4.359 12.938 1.00 23.49 89 LEU C C 1
ATOM 1946 O O . LEU C 1 39 ? 12.864 5.298 12.703 1.00 29.48 89 LEU C O 1
ATOM 1951 N N . ASN C 1 40 ? 13.229 3.100 12.800 1.00 28.29 90 ASN C N 1
ATOM 1952 C CA . ASN C 1 40 ? 11.856 2.779 12.451 1.00 31.59 90 ASN C CA 1
ATOM 1953 C C . ASN C 1 40 ? 11.089 2.630 13.762 1.00 36.23 90 ASN C C 1
ATOM 1954 O O . ASN C 1 40 ? 10.978 1.523 14.298 1.00 27.64 90 ASN C O 1
ATOM 1959 N N . LEU C 1 41 ? 10.576 3.744 14.282 1.00 29.81 91 LEU C N 1
ATOM 1960 C CA . LEU C 1 41 ? 10.015 3.761 15.636 1.00 40.21 91 LEU C CA 1
ATOM 1961 C C . LEU C 1 41 ? 8.731 2.981 15.806 1.00 40.25 91 LEU C C 1
ATOM 1962 O O . LEU C 1 41 ? 8.514 2.355 16.846 1.00 45.30 91 LEU C O 1
ATOM 1967 N N . ASN C 1 42 ? 7.877 3.022 14.789 1.00 32.85 92 ASN C N 1
ATOM 1968 C CA . ASN C 1 42 ? 6.528 2.500 14.916 1.00 34.26 92 ASN C CA 1
ATOM 1969 C C . ASN C 1 42 ? 6.251 1.220 14.127 1.00 31.33 92 ASN C C 1
ATOM 1970 O O . ASN C 1 42 ? 5.108 0.929 13.788 1.00 30.15 92 ASN C O 1
ATOM 1975 N N . GLU C 1 43 ? 7.295 0.451 13.842 1.00 37.49 93 GLU C N 1
ATOM 1976 C CA . GLU C 1 43 ? 7.097 -0.833 13.190 1.00 32.11 93 GLU C CA 1
ATOM 1977 C C . GLU C 1 43 ? 6.075 -1.644 13.959 1.00 35.14 93 GLU C C 1
ATOM 1978 O O . GLU C 1 43 ? 6.089 -1.649 15.178 1.00 34.05 93 GLU C O 1
ATOM 1984 N N . LYS C 1 44 ? 5.185 -2.318 13.231 1.00 28.50 94 LYS C N 1
ATOM 1985 C CA . LYS C 1 44 ? 4.181 -3.191 13.810 1.00 31.91 94 LYS C CA 1
ATOM 1986 C C . LYS C 1 44 ? 4.642 -4.648 13.737 1.00 35.32 94 LYS C C 1
ATOM 1987 O O . LYS C 1 44 ? 5.478 -5.002 12.905 1.00 42.26 94 LYS C O 1
ATOM 1993 N N . ASN C 1 45 ? 4.101 -5.472 14.631 1.00 35.39 95 ASN C N 1
ATOM 1994 C CA . ASN C 1 45 ? 4.358 -6.905 14.643 1.00 43.47 95 ASN C CA 1
ATOM 1995 C C . ASN C 1 45 ? 3.221 -7.655 13.967 1.00 51.99 95 ASN C C 1
ATOM 1996 O O . ASN C 1 45 ? 2.287 -7.035 13.454 1.00 46.03 95 ASN C O 1
ATOM 2001 N N . ALA C 1 46 ? 3.294 -8.985 13.976 1.00 53.60 96 ALA C N 1
ATOM 2002 C CA . ALA C 1 46 ? 2.301 -9.810 13.295 1.00 55.66 96 ALA C CA 1
ATOM 2003 C C . ALA C 1 46 ? 0.972 -9.834 14.043 1.00 51.88 96 ALA C C 1
ATOM 2004 O O . ALA C 1 46 ? -0.034 -10.351 13.547 1.00 52.31 96 ALA C O 1
ATOM 2006 N N . SER C 1 47 ? 0.972 -9.269 15.242 1.00 46.55 97 SER C N 1
ATOM 2007 C CA . SER C 1 47 ? -0.245 -9.162 16.037 1.00 51.90 97 SER C CA 1
ATOM 2008 C C . SER C 1 47 ? -0.916 -7.802 15.812 1.00 52.70 97 SER C C 1
ATOM 2009 O O . SER C 1 47 ? -1.935 -7.475 16.432 1.00 52.86 97 SER C O 1
ATOM 2012 N N . ASP C 1 48 ? -0.323 -7.011 14.926 1.00 44.06 98 ASP C N 1
ATOM 2013 C CA . ASP C 1 48 ? -0.854 -5.699 14.578 1.00 48.58 98 ASP C CA 1
ATOM 2014 C C . ASP C 1 48 ? -0.786 -4.730 15.745 1.00 48.13 98 ASP C C 1
ATOM 2015 O O . ASP C 1 48 ? -1.646 -3.862 15.902 1.00 44.34 98 ASP C O 1
ATOM 2020 N N . LYS C 1 49 ? 0.271 -4.895 16.534 1.00 44.24 99 LYS C N 1
ATOM 2021 C CA . LYS C 1 49 ? 0.613 -4.010 17.633 1.00 42.50 99 LYS C CA 1
ATOM 2022 C C . LYS C 1 49 ? 2.030 -3.489 17.405 1.00 44.10 99 LYS C C 1
ATOM 2023 O O . LYS C 1 49 ? 2.777 -4.033 16.583 1.00 39.23 99 LYS C O 1
ATOM 2029 N N . LEU C 1 50 ? 2.406 -2.433 18.125 1.00 36.76 100 LEU C N 1
ATOM 2030 C CA . LEU C 1 50 ? 3.764 -1.907 18.005 1.00 35.33 100 LEU C CA 1
ATOM 2031 C C . LEU C 1 50 ? 4.736 -3.024 18.331 1.00 38.87 100 LEU C C 1
ATOM 2032 O O . LEU C 1 50 ? 4.538 -3.738 19.308 1.00 34.47 100 LEU C O 1
ATOM 2037 N N . LEU C 1 51 ? 5.770 -3.173 17.506 1.00 32.34 101 LEU C N 1
ATOM 2038 C CA . LEU C 1 51 ? 6.838 -4.140 17.753 1.00 41.21 101 LEU C CA 1
ATOM 2039 C C . LEU C 1 51 ? 7.495 -3.924 19.123 1.00 44.05 101 LEU C C 1
ATOM 2040 O O . LEU C 1 51 ? 7.736 -4.878 19.864 1.00 39.40 101 LEU C O 1
ATOM 2045 N N . VAL C 1 52 ? 7.792 -2.665 19.438 1.00 33.37 102 VAL C N 1
ATOM 2046 C CA . VAL C 1 52 ? 8.367 -2.294 20.731 1.00 34.84 102 VAL C CA 1
ATOM 2047 C C . VAL C 1 52 ? 7.419 -1.360 21.483 1.00 34.00 102 VAL C C 1
ATOM 2048 O O . VAL C 1 52 ? 7.092 -0.287 20.998 1.00 34.29 102 VAL C O 1
ATOM 2052 N N . GLU C 1 53 ? 6.976 -1.771 22.670 1.00 30.79 103 GLU C N 1
ATOM 2053 C CA . GLU C 1 53 ? 6.029 -0.973 23.432 1.00 37.07 103 GLU C CA 1
ATOM 2054 C C . GLU C 1 53 ? 6.680 0.280 24.023 1.00 29.77 103 GLU C C 1
ATOM 2055 O O . GLU C 1 53 ? 7.893 0.318 24.247 1.00 35.47 103 GLU C O 1
ATOM 2061 N N . ASP C 1 54 ? 5.857 1.287 24.304 1.00 34.25 104 ASP C N 1
ATOM 2062 C CA . ASP C 1 54 ? 6.302 2.528 24.944 1.00 34.55 104 ASP C CA 1
ATOM 2063 C C . ASP C 1 54 ? 7.225 2.303 26.153 1.00 38.38 104 ASP C C 1
ATOM 2064 O O . ASP C 1 54 ? 8.264 2.966 26.287 1.00 33.90 104 ASP C O 1
ATOM 2069 N N . ASN C 1 55 ? 6.847 1.376 27.034 1.00 30.53 105 ASN C N 1
ATOM 2070 C CA . ASN C 1 55 ? 7.589 1.188 28.283 1.00 29.90 105 ASN C CA 1
ATOM 2071 C C . ASN C 1 55 ? 8.752 0.223 28.143 1.00 35.13 105 ASN C C 1
ATOM 2072 O O . ASN C 1 55 ? 8.842 -0.783 28.840 1.00 42.62 105 ASN C O 1
ATOM 2077 N N . THR C 1 56 ? 9.641 0.550 27.219 1.00 36.67 106 THR C N 1
ATOM 2078 C CA . THR C 1 56 ? 10.835 -0.232 26.979 1.00 35.42 106 THR C CA 1
ATOM 2079 C C . THR C 1 56 ? 12.004 0.724 27.038 1.00 30.61 106 THR C C 1
ATOM 2080 O O . THR C 1 56 ? 11.907 1.848 26.556 1.00 29.50 106 THR C O 1
ATOM 2084 N N . ALA C 1 57 ? 13.108 0.288 27.630 1.00 35.54 107 ALA C N 1
ATOM 2085 C CA . ALA C 1 57 ? 14.304 1.123 27.671 1.00 34.00 107 ALA C CA 1
ATOM 2086 C C . ALA C 1 57 ? 14.791 1.482 26.267 1.00 38.97 107 ALA C C 1
ATOM 2087 O O . ALA C 1 57 ? 14.800 0.638 25.363 1.00 37.97 107 ALA C O 1
ATOM 2089 N N . ALA C 1 58 ? 15.164 2.747 26.094 1.00 27.63 108 ALA C N 1
ATOM 2090 C CA . ALA C 1 58 ? 15.824 3.216 24.877 1.00 28.77 108 ALA C CA 1
ATOM 2091 C C . ALA C 1 58 ? 17.342 2.997 24.980 1.00 25.62 108 ALA C C 1
ATOM 2092 O O . ALA C 1 58 ? 17.903 2.976 26.070 1.00 26.77 108 ALA C O 1
ATOM 2094 N N . THR C 1 59 ? 18.002 2.851 23.840 1.00 26.94 109 THR C N 1
ATOM 2095 C CA . THR C 1 59 ? 19.438 2.624 23.817 1.00 30.64 109 THR C CA 1
ATOM 2096 C C . THR C 1 59 ? 20.165 3.770 23.120 1.00 30.28 109 THR C C 1
ATOM 2097 O O . THR C 1 59 ? 19.567 4.564 22.383 1.00 24.33 109 THR C O 1
ATOM 2101 N N . VAL C 1 60 ? 21.470 3.830 23.333 1.00 22.57 110 VAL C N 1
ATOM 2102 C CA . VAL C 1 60 ? 22.308 4.821 22.656 1.00 19.89 110 VAL C CA 1
ATOM 2103 C C . VAL C 1 60 ? 22.345 4.548 21.161 1.00 22.35 110 VAL C C 1
ATOM 2104 O O . VAL C 1 60 ? 22.369 5.470 20.346 1.00 24.85 110 VAL C O 1
ATOM 2108 N N . GLY C 1 61 ? 22.305 3.266 20.815 1.00 26.90 111 GLY C N 1
ATOM 2109 C CA . GLY C 1 61 ? 22.116 2.849 19.440 1.00 28.21 111 GLY C CA 1
ATOM 2110 C C . GLY C 1 61 ? 20.855 3.445 18.839 1.00 32.89 111 GLY C C 1
ATOM 2111 O O . GLY C 1 61 ? 20.847 3.851 17.678 1.00 27.37 111 GLY C O 1
ATOM 2112 N N . ASN C 1 62 ? 19.774 3.501 19.612 1.00 29.00 112 ASN C N 1
ATOM 2113 C CA . ASN C 1 62 ? 18.577 4.187 19.136 1.00 21.13 112 ASN C CA 1
ATOM 2114 C C . ASN C 1 62 ? 18.813 5.674 18.888 1.00 25.71 112 ASN C C 1
ATOM 2115 O O . ASN C 1 62 ? 18.348 6.212 17.888 1.00 22.56 112 ASN C O 1
ATOM 2120 N N . LEU C 1 63 ? 19.482 6.336 19.836 1.00 20.37 113 LEU C N 1
ATOM 2121 C CA . LEU C 1 63 ? 19.735 7.771 19.757 1.00 20.26 113 LEU C CA 1
ATOM 2122 C C . LEU C 1 63 ? 20.510 8.119 18.505 1.00 23.22 113 LEU C C 1
ATOM 2123 O O . LEU C 1 63 ? 20.257 9.145 17.897 1.00 21.23 113 LEU C O 1
ATOM 2128 N N . ARG C 1 64 ? 21.457 7.251 18.149 1.00 20.40 114 ARG C N 1
ATOM 2129 C CA . ARG C 1 64 ? 22.266 7.380 16.924 1.00 18.63 114 ARG C CA 1
ATOM 2130 C C . ARG C 1 64 ? 21.458 7.275 15.642 1.00 24.46 114 ARG C C 1
ATOM 2131 O O . ARG C 1 64 ? 21.958 7.587 14.568 1.00 25.65 114 ARG C O 1
ATOM 2139 N N . LYS C 1 65 ? 20.206 6.847 15.749 1.00 23.30 115 LYS C N 1
ATOM 2140 C CA . LYS C 1 65 ? 19.374 6.693 14.562 1.00 22.52 115 LYS C CA 1
ATOM 2141 C C . LYS C 1 65 ? 18.219 7.703 14.502 1.00 21.31 115 LYS C C 1
ATOM 2142 O O . LYS C 1 65 ? 17.334 7.590 13.669 1.00 22.04 115 LYS C O 1
ATOM 2148 N N . LEU C 1 66 ? 18.229 8.677 15.404 1.00 19.00 116 LEU C N 1
ATOM 2149 C CA . LEU C 1 66 ? 17.172 9.670 15.448 1.00 20.06 116 LEU C CA 1
ATOM 2150 C C . LEU C 1 66 ? 17.464 10.749 14.428 1.00 24.45 116 LEU C C 1
ATOM 2151 O O . LEU C 1 66 ? 18.614 11.100 14.223 1.00 21.60 116 LEU C O 1
ATOM 2156 N N . GLY C 1 67 ? 16.421 11.256 13.778 1.00 21.26 117 GLY C N 1
ATOM 2157 C CA . GLY C 1 67 ? 16.570 12.366 12.871 1.00 19.73 117 GLY C CA 1
ATOM 2158 C C . GLY C 1 67 ? 15.311 12.658 12.081 1.00 25.84 117 GLY C C 1
ATOM 2159 O O . GLY C 1 67 ? 14.233 12.138 12.386 1.00 23.83 117 GLY C O 1
ATOM 2160 N N . TRP C 1 68 ? 15.459 13.511 11.069 1.00 24.16 118 TRP C N 1
ATOM 2161 C CA . TRP C 1 68 ? 14.355 13.886 10.185 1.00 21.18 118 TRP C CA 1
ATOM 2162 C C . TRP C 1 68 ? 14.890 14.121 8.771 1.00 23.93 118 TRP C C 1
ATOM 2163 O O . TRP C 1 68 ? 16.107 14.172 8.553 1.00 25.30 118 TRP C O 1
ATOM 2174 N N . VAL C 1 69 ? 13.989 14.245 7.804 1.00 20.67 119 VAL C N 1
ATOM 2175 C CA . VAL C 1 69 ? 14.409 14.401 6.416 1.00 18.98 119 VAL C CA 1
ATOM 2176 C C . VAL C 1 69 ? 14.128 15.810 5.945 1.00 18.70 119 VAL C C 1
ATOM 2177 O O . VAL C 1 69 ? 13.051 16.343 6.162 1.00 20.89 119 VAL C O 1
ATOM 2181 N N . LEU C 1 70 ? 15.157 16.399 5.343 1.00 21.58 120 LEU C N 1
ATOM 2182 C CA . LEU C 1 70 ? 15.139 17.731 4.802 1.00 21.39 120 LEU C CA 1
ATOM 2183 C C . LEU C 1 70 ? 15.111 17.623 3.280 1.00 25.31 120 LEU C C 1
ATOM 2184 O O . LEU C 1 70 ? 15.993 17.005 2.659 1.00 25.16 120 LEU C O 1
ATOM 2189 N N . SER C 1 71 ? 14.107 18.238 2.676 1.00 17.62 121 SER C N 1
ATOM 2190 C CA . SER C 1 71 ? 13.940 18.156 1.229 1.00 29.30 121 SER C CA 1
ATOM 2191 C C . SER C 1 71 ? 13.783 19.525 0.599 1.00 26.69 121 SER C C 1
ATOM 2192 O O . SER C 1 71 ? 13.383 20.481 1.261 1.00 26.16 121 SER C O 1
ATOM 2195 N N . SER C 1 72 ? 14.118 19.608 -0.685 1.00 28.81 122 SER C N 1
ATOM 2196 C CA . SER C 1 72 ? 13.898 20.819 -1.454 1.00 32.65 122 SER C CA 1
ATOM 2197 C C . SER C 1 72 ? 13.344 20.480 -2.832 1.00 28.93 122 SER C C 1
ATOM 2198 O O . SER C 1 72 ? 13.589 19.406 -3.385 1.00 26.70 122 SER C O 1
ATOM 2201 N N . LYS C 1 73 ? 12.610 21.428 -3.387 1.00 28.58 123 LYS C N 1
ATOM 2202 C CA . LYS C 1 73 ? 11.956 21.222 -4.667 1.00 38.96 123 LYS C CA 1
ATOM 2203 C C . LYS C 1 73 ? 12.010 22.541 -5.400 1.00 37.79 123 LYS C C 1
ATOM 2204 O O . LYS C 1 73 ? 11.493 23.551 -4.927 1.00 38.76 123 LYS C O 1
ATOM 2210 N N . ASN C 1 74 ? 12.689 22.533 -6.535 1.00 41.52 124 ASN C N 1
ATOM 2211 C CA . ASN C 1 74 ? 12.754 23.699 -7.386 1.00 53.83 124 ASN C CA 1
ATOM 2212 C C . ASN C 1 74 ? 11.694 23.604 -8.479 1.00 55.79 124 ASN C C 1
ATOM 2213 O O . ASN C 1 74 ? 11.936 23.022 -9.534 1.00 61.27 124 ASN C O 1
ATOM 2218 N N . GLY C 1 75 ? 10.516 24.162 -8.218 1.00 58.25 125 GLY C N 1
ATOM 2219 C CA . GLY C 1 75 ? 9.424 24.119 -9.176 1.00 55.66 125 GLY C CA 1
ATOM 2220 C C . GLY C 1 75 ? 9.200 22.729 -9.742 1.00 61.87 125 GLY C C 1
ATOM 2221 O O . GLY C 1 75 ? 8.848 21.806 -9.012 1.00 55.66 125 GLY C O 1
ATOM 2222 N N . THR C 1 76 ? 9.433 22.578 -11.044 1.00 71.60 126 THR C N 1
ATOM 2223 C CA . THR C 1 76 ? 9.118 21.342 -11.766 1.00 80.68 126 THR C CA 1
ATOM 2224 C C . THR C 1 76 ? 9.991 20.139 -11.399 1.00 81.83 126 THR C C 1
ATOM 2225 O O . THR C 1 76 ? 9.526 18.996 -11.426 1.00 81.24 126 THR C O 1
ATOM 2229 N N . ARG C 1 77 ? 11.253 20.397 -11.069 1.00 79.34 127 ARG C N 1
ATOM 2230 C CA . ARG C 1 77 ? 12.220 19.330 -10.827 1.00 73.18 127 ARG C CA 1
ATOM 2231 C C . ARG C 1 77 ? 11.795 18.391 -9.691 1.00 62.38 127 ARG C C 1
ATOM 2232 O O . ARG C 1 77 ? 10.937 18.730 -8.865 1.00 54.83 127 ARG C O 1
ATOM 2240 N N . ASN C 1 78 ? 12.400 17.206 -9.657 1.00 63.78 128 ASN C N 1
ATOM 2241 C CA . ASN C 1 78 ? 12.186 16.261 -8.558 1.00 66.05 128 ASN C CA 1
ATOM 2242 C C . ASN C 1 78 ? 12.707 16.793 -7.224 1.00 60.99 128 ASN C C 1
ATOM 2243 O O . ASN C 1 78 ? 13.571 17.678 -7.200 1.00 57.51 128 ASN C O 1
ATOM 2248 N N . GLU C 1 79 ? 12.186 16.241 -6.125 1.00 56.22 129 GLU C N 1
ATOM 2249 C CA . GLU C 1 79 ? 12.662 16.567 -4.780 1.00 54.39 129 GLU C CA 1
ATOM 2250 C C . GLU C 1 79 ? 14.091 16.070 -4.583 1.00 49.15 129 GLU C C 1
ATOM 2251 O O . GLU C 1 79 ? 14.470 15.008 -5.084 1.00 48.74 129 GLU C O 1
ATOM 2257 N N . LYS C 1 80 ? 14.882 16.847 -3.859 1.00 40.77 130 LYS C N 1
ATOM 2258 C CA . LYS C 1 80 ? 16.182 16.378 -3.414 1.00 36.76 130 LYS C CA 1
ATOM 2259 C C . LYS C 1 80 ? 16.043 16.286 -1.910 1.00 38.11 130 LYS C C 1
ATOM 2260 O O . LYS C 1 80 ? 15.526 17.207 -1.280 1.00 36.06 130 LYS C O 1
ATOM 2266 N N . SER C 1 81 ? 16.469 15.164 -1.344 1.00 34.86 131 SER C N 1
ATOM 2267 C CA . SER C 1 81 ? 16.214 14.880 0.064 1.00 35.02 131 SER C CA 1
ATOM 2268 C C . SER C 1 81 ? 17.498 14.455 0.722 1.00 28.51 131 SER C C 1
ATOM 2269 O O . SER C 1 81 ? 18.355 13.850 0.087 1.00 35.99 131 SER C O 1
ATOM 2272 N N . GLN C 1 82 ? 17.645 14.799 1.995 1.00 30.70 132 GLN C N 1
ATOM 2273 C CA . GLN C 1 82 ? 18.818 14.382 2.746 1.00 32.82 132 GLN C CA 1
ATOM 2274 C C . GLN C 1 82 ? 18.438 14.163 4.191 1.00 28.18 132 GLN C C 1
ATOM 2275 O O . GLN C 1 82 ? 17.443 14.671 4.662 1.00 24.30 132 GLN C O 1
ATOM 2281 N N . GLN C 1 83 ? 19.278 13.418 4.884 1.00 30.72 133 GLN C N 1
ATOM 2282 C CA . GLN C 1 83 ? 19.012 12.964 6.226 1.00 37.97 133 GLN C CA 1
ATOM 2283 C C . GLN C 1 83 ? 19.619 13.940 7.225 1.00 32.80 133 GLN C C 1
ATOM 2284 O O . GLN C 1 83 ? 20.790 14.277 7.113 1.00 24.69 133 GLN C O 1
ATOM 2290 N N . VAL C 1 84 ? 18.824 14.410 8.182 1.00 24.60 134 VAL C N 1
ATOM 2291 C CA . VAL C 1 84 ? 19.344 15.253 9.248 1.00 25.21 134 VAL C CA 1
ATOM 2292 C C . VAL C 1 84 ? 19.342 14.488 10.576 1.00 25.81 134 VAL C C 1
ATOM 2293 O O . VAL C 1 84 ? 18.284 14.250 11.152 1.00 26.81 134 VAL C O 1
ATOM 2297 N N . LYS C 1 85 ? 20.529 14.125 11.060 1.00 21.80 135 LYS C N 1
ATOM 2298 C CA . LYS C 1 85 ? 20.653 13.429 12.330 1.00 23.31 135 LYS C CA 1
ATOM 2299 C C . LYS C 1 85 ? 21.103 14.364 13.454 1.00 18.49 135 LYS C C 1
ATOM 2300 O O . LYS C 1 85 ? 21.312 15.550 13.227 1.00 22.87 135 LYS C O 1
ATOM 2306 N N . HIS C 1 86 ? 21.209 13.821 14.662 1.00 21.16 136 HIS C N 1
ATOM 2307 C CA . HIS C 1 86 ? 21.656 14.591 15.820 1.00 24.58 136 HIS C CA 1
ATOM 2308 C C . HIS C 1 86 ? 23.014 15.209 15.499 1.00 23.73 136 HIS C C 1
ATOM 2309 O O . HIS C 1 86 ? 23.873 14.556 14.925 1.00 20.11 136 HIS C O 1
ATOM 2316 N N . ALA C 1 87 ? 23.164 16.473 15.857 1.00 18.49 137 ALA C N 1
ATOM 2317 C CA . ALA C 1 87 ? 24.387 17.237 15.648 1.00 24.41 137 ALA C CA 1
ATOM 2318 C C . ALA C 1 87 ? 24.711 17.529 14.178 1.00 29.31 137 ALA C C 1
ATOM 2319 O O . ALA C 1 87 ? 25.795 18.014 13.870 1.00 27.51 137 ALA C O 1
ATOM 2321 N N . ASP C 1 88 ? 23.782 17.262 13.263 1.00 21.18 138 ASP C N 1
ATOM 2322 C CA . ASP C 1 88 ? 23.942 17.798 11.903 1.00 18.20 138 ASP C CA 1
ATOM 2323 C C . ASP C 1 88 ? 23.727 19.307 11.910 1.00 26.55 138 ASP C C 1
ATOM 2324 O O . ASP C 1 88 ? 23.205 19.854 12.880 1.00 24.91 138 ASP C O 1
ATOM 2329 N N . GLU C 1 89 ? 24.173 19.976 10.851 1.00 27.65 139 GLU C N 1
ATOM 2330 C CA . GLU C 1 89 ? 23.952 21.407 10.688 1.00 25.74 139 GLU C CA 1
ATOM 2331 C C . GLU C 1 89 ? 23.125 21.648 9.424 1.00 22.05 139 GLU C C 1
ATOM 2332 O O . GLU C 1 89 ? 23.333 20.994 8.410 1.00 23.72 139 GLU C O 1
ATOM 2338 N N . VAL C 1 90 ? 22.174 22.572 9.499 1.00 24.98 140 VAL C N 1
ATOM 2339 C CA . VAL C 1 90 ? 21.389 22.959 8.331 1.00 19.91 140 VAL C CA 1
ATOM 2340 C C . VAL C 1 90 ? 21.532 24.450 8.141 1.00 25.39 140 VAL C C 1
ATOM 2341 O O . VAL C 1 90 ? 21.143 25.230 8.994 1.00 25.10 140 VAL C O 1
ATOM 2345 N N . LEU C 1 91 ? 22.081 24.846 7.005 1.00 30.51 141 LEU C N 1
ATOM 2346 C CA . LEU C 1 91 ? 22.282 26.256 6.713 1.00 29.33 141 LEU C CA 1
ATOM 2347 C C . LEU C 1 91 ? 21.170 26.756 5.787 1.00 29.58 141 LEU C C 1
ATOM 2348 O O . LEU C 1 91 ? 20.857 26.096 4.814 1.00 30.19 141 LEU C O 1
ATOM 2353 N N . PHE C 1 92 ? 20.553 27.896 6.112 1.00 28.38 142 PHE C N 1
ATOM 2354 C CA . PHE C 1 92 ? 19.639 28.562 5.182 1.00 26.75 142 PHE C CA 1
ATOM 2355 C C . PHE C 1 92 ? 20.298 29.783 4.573 1.00 30.26 142 PHE C C 1
ATOM 2356 O O . PHE C 1 92 ? 20.599 30.741 5.263 1.00 37.23 142 PHE C O 1
ATOM 2364 N N . GLU C 1 93 ? 20.496 29.739 3.265 1.00 35.92 143 GLU C N 1
ATOM 2365 C CA . GLU C 1 93 ? 21.324 30.716 2.578 1.00 42.85 143 GLU C CA 1
ATOM 2366 C C . GLU C 1 93 ? 20.468 31.501 1.605 1.00 33.35 143 GLU C C 1
ATOM 2367 O O . GLU C 1 93 ? 19.698 30.921 0.840 1.00 39.59 143 GLU C O 1
ATOM 2373 N N . GLY C 1 94 ? 20.596 32.817 1.635 1.00 39.94 144 GLY C N 1
ATOM 2374 C CA . GLY C 1 94 ? 19.898 33.658 0.681 1.00 47.62 144 GLY C CA 1
ATOM 2375 C C . GLY C 1 94 ? 20.864 34.230 -0.338 1.00 50.06 144 GLY C C 1
ATOM 2376 O O . GLY C 1 94 ? 21.948 34.697 0.028 1.00 49.73 144 GLY C O 1
ATOM 2377 N N . LYS C 1 95 ? 20.484 34.176 -1.612 1.00 53.03 145 LYS C N 1
ATOM 2378 C CA . LYS C 1 95 ? 21.249 34.848 -2.664 1.00 65.42 145 LYS C CA 1
ATOM 2379 C C . LYS C 1 95 ? 20.334 35.486 -3.720 1.00 76.10 145 LYS C C 1
ATOM 2380 O O . LYS C 1 95 ? 19.124 35.265 -3.721 1.00 77.86 145 LYS C O 1
ATOM 2386 N N . GLY C 1 96 ? 20.937 36.272 -4.609 1.00 76.82 146 GLY C N 1
ATOM 2387 C CA . GLY C 1 96 ? 20.250 36.989 -5.676 1.00 75.74 146 GLY C CA 1
ATOM 2388 C C . GLY C 1 96 ? 18.811 36.643 -6.031 1.00 70.59 146 GLY C C 1
ATOM 2389 O O . GLY C 1 96 ? 18.537 35.785 -6.887 1.00 52.27 146 GLY C O 1
ATOM 2390 N N . GLY C 1 97 ? 17.881 37.348 -5.397 1.00 71.82 147 GLY C N 1
ATOM 2391 C CA . GLY C 1 97 ? 18.214 38.352 -4.406 1.00 64.46 147 GLY C CA 1
ATOM 2392 C C . GLY C 1 97 ? 17.259 38.250 -3.233 1.00 63.89 147 GLY C C 1
ATOM 2393 O O . GLY C 1 97 ? 16.549 39.197 -2.897 1.00 64.42 147 GLY C O 1
ATOM 2394 N N . VAL C 1 98 ? 17.215 37.070 -2.628 1.00 59.12 148 VAL C N 1
ATOM 2395 C CA . VAL C 1 98 ? 16.449 36.871 -1.412 1.00 58.39 148 VAL C CA 1
ATOM 2396 C C . VAL C 1 98 ? 17.351 37.176 -0.232 1.00 57.30 148 VAL C C 1
ATOM 2397 O O . VAL C 1 98 ? 18.519 36.790 -0.218 1.00 46.93 148 VAL C O 1
ATOM 2401 N N . GLN C 1 99 ? 16.826 37.890 0.755 1.00 56.77 149 GLN C N 1
ATOM 2402 C CA . GLN C 1 99 ? 17.597 38.103 1.968 1.00 54.71 149 GLN C CA 1
ATOM 2403 C C . GLN C 1 99 ? 17.110 37.133 3.037 1.00 48.34 149 GLN C C 1
ATOM 2404 O O . GLN C 1 99 ? 15.918 37.063 3.316 1.00 47.87 149 GLN C O 1
ATOM 2410 N N . VAL C 1 100 ? 18.039 36.369 3.602 1.00 51.70 150 VAL C N 1
ATOM 2411 C CA . VAL C 1 100 ? 17.726 35.405 4.650 1.00 55.58 150 VAL C CA 1
ATOM 2412 C C . VAL C 1 100 ? 18.478 35.765 5.915 1.00 57.64 150 VAL C C 1
ATOM 2413 O O . VAL C 1 100 ? 19.690 35.573 6.007 1.00 65.38 150 VAL C O 1
ATOM 2417 N N . THR C 1 101 ? 17.748 36.288 6.889 1.00 51.72 151 THR C N 1
ATOM 2418 C CA . THR C 1 101 ? 18.329 36.692 8.159 1.00 55.57 151 THR C CA 1
ATOM 2419 C C . THR C 1 101 ? 17.652 35.920 9.289 1.00 56.30 151 THR C C 1
ATOM 2420 O O . THR C 1 101 ? 16.539 35.423 9.123 1.00 54.47 151 THR C O 1
ATOM 2424 N N . SER C 1 102 ? 18.316 35.831 10.437 1.00 53.86 152 SER C N 1
ATOM 2425 C CA . SER C 1 102 ? 17.803 35.042 11.549 1.00 53.10 152 SER C CA 1
ATOM 2426 C C . SER C 1 102 ? 17.992 35.714 12.910 1.00 61.10 152 SER C C 1
ATOM 2427 O O . SER C 1 102 ? 18.980 36.407 13.144 1.00 64.38 152 SER C O 1
ATOM 2430 N N . THR C 1 103 ? 17.031 35.498 13.803 1.00 59.33 153 THR C N 1
ATOM 2431 C CA . THR C 1 103 ? 17.151 35.915 15.194 1.00 60.87 153 THR C CA 1
ATOM 2432 C C . THR C 1 103 ? 16.683 34.772 16.085 1.00 60.21 153 THR C C 1
ATOM 2433 O O . THR C 1 103 ? 15.929 33.907 15.646 1.00 55.75 153 THR C O 1
ATOM 2437 N N . SER C 1 104 ? 17.138 34.769 17.332 1.00 66.27 154 SER C N 1
ATOM 2438 C CA . SER C 1 104 ? 16.792 33.715 18.274 1.00 71.76 154 SER C CA 1
ATOM 2439 C C . SER C 1 104 ? 16.559 34.277 19.671 1.00 73.25 154 SER C C 1
ATOM 2440 O O . SER C 1 104 ? 17.211 35.234 20.083 1.00 70.54 154 SER C O 1
ATOM 2443 N N . GLU C 1 105 ? 15.626 33.672 20.396 1.00 75.04 155 GLU C N 1
ATOM 2444 C CA . GLU C 1 105 ? 15.326 34.085 21.760 1.00 71.92 155 GLU C CA 1
ATOM 2445 C C . GLU C 1 105 ? 14.634 32.950 22.499 1.00 57.43 155 GLU C C 1
ATOM 2446 O O . GLU C 1 105 ? 13.543 32.526 22.116 1.00 60.32 155 GLU C O 1
ATOM 2452 N N . ASN C 1 106 ? 15.280 32.445 23.543 1.00 52.50 156 ASN C N 1
ATOM 2453 C CA . ASN C 1 106 ? 14.726 31.346 24.330 1.00 58.87 156 ASN C CA 1
ATOM 2454 C C . ASN C 1 106 ? 14.416 30.088 23.518 1.00 55.69 156 ASN C C 1
ATOM 2455 O O . ASN C 1 106 ? 13.412 29.412 23.772 1.00 41.94 156 ASN C O 1
ATOM 2460 N N . GLY C 1 107 ? 15.258 29.777 22.539 1.00 48.36 157 GLY C N 1
ATOM 2461 C CA . GLY C 1 107 ? 15.065 28.570 21.749 1.00 48.35 157 GLY C CA 1
ATOM 2462 C C . GLY C 1 107 ? 13.975 28.668 20.688 1.00 47.45 157 GLY C C 1
ATOM 2463 O O . GLY C 1 107 ? 13.584 27.664 20.082 1.00 47.58 157 GLY C O 1
ATOM 2464 N N . LYS C 1 108 ? 13.471 29.880 20.476 1.00 43.07 158 LYS C N 1
ATOM 2465 C CA . LYS C 1 108 ? 12.592 30.156 19.353 1.00 46.35 158 LYS C CA 1
ATOM 2466 C C . LYS C 1 108 ? 13.433 30.869 18.326 1.00 36.69 158 LYS C C 1
ATOM 2467 O O . LYS C 1 108 ? 13.957 31.941 18.596 1.00 38.75 158 LYS C O 1
ATOM 2473 N N . HIS C 1 109 ? 13.562 30.270 17.149 1.00 35.59 159 HIS C N 1
ATOM 2474 C CA . HIS C 1 109 ? 14.441 30.802 16.133 1.00 41.59 159 HIS C CA 1
ATOM 2475 C C . HIS C 1 109 ? 13.647 31.254 14.940 1.00 38.73 159 HIS C C 1
ATOM 2476 O O . HIS C 1 109 ? 12.903 30.488 14.336 1.00 37.87 159 HIS C O 1
ATOM 2483 N N . THR C 1 110 ? 13.820 32.516 14.594 1.00 40.90 160 THR C N 1
ATOM 2484 C CA . THR C 1 110 ? 13.078 33.083 13.489 1.00 42.95 160 THR C CA 1
ATOM 2485 C C . THR C 1 110 ? 13.999 33.282 12.298 1.00 47.69 160 THR C C 1
ATOM 2486 O O . THR C 1 110 ? 15.065 33.871 12.424 1.00 45.75 160 THR C O 1
ATOM 2490 N N . ILE C 1 111 ? 13.597 32.749 11.152 1.00 46.24 161 ILE C N 1
ATOM 2491 C CA . ILE C 1 111 ? 14.340 32.953 9.924 1.00 48.16 161 ILE C CA 1
ATOM 2492 C C . ILE C 1 111 ? 13.455 33.752 8.984 1.00 45.28 161 ILE C C 1
ATOM 2493 O O . ILE C 1 111 ?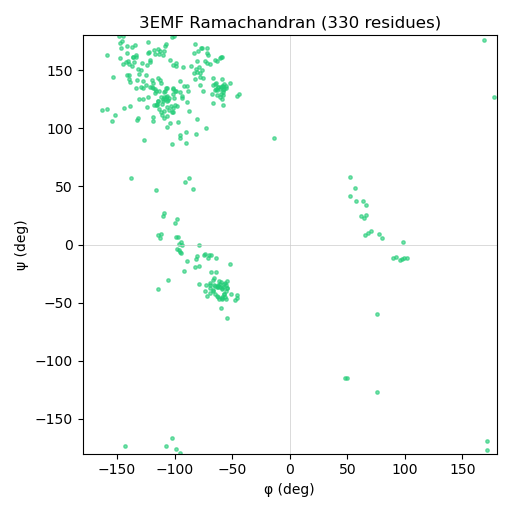 12.350 33.322 8.616 1.00 41.08 161 ILE C O 1
ATOM 2498 N N . THR C 1 112 ? 13.943 34.925 8.600 1.00 41.54 162 THR C N 1
ATOM 2499 C CA . THR C 1 112 ? 13.127 35.872 7.863 1.00 43.36 162 THR C CA 1
ATOM 2500 C C . THR C 1 112 ? 13.542 35.989 6.405 1.00 42.79 162 THR C C 1
ATOM 2501 O O . THR C 1 112 ? 14.724 36.114 6.095 1.00 43.09 162 THR C O 1
ATOM 2505 N N . PHE C 1 113 ? 12.557 35.930 5.514 1.00 45.71 163 PHE C N 1
ATOM 2506 C CA . PHE C 1 113 ? 12.817 35.985 4.084 1.00 49.20 163 PHE C CA 1
ATOM 2507 C C . PHE C 1 113 ? 12.252 37.251 3.458 1.00 54.91 163 PHE C C 1
ATOM 2508 O O . PHE C 1 113 ? 11.036 37.463 3.454 1.00 59.77 163 PHE C O 1
ATOM 2516 N N . ALA C 1 114 ? 13.145 38.084 2.927 1.00 59.12 164 ALA C N 1
ATOM 2517 C CA . ALA C 1 114 ? 12.756 39.354 2.317 1.00 71.88 164 ALA C CA 1
ATOM 2518 C C . ALA C 1 114 ? 13.228 39.479 0.870 1.00 73.91 164 ALA C C 1
ATOM 2519 O O . ALA C 1 114 ? 13.966 38.625 0.369 1.00 72.74 164 ALA C O 1
ATOM 2521 N N . LEU C 1 115 ? 12.798 40.558 0.218 1.00 70.76 165 LEU C N 1
ATOM 2522 C CA . LEU C 1 115 ? 13.181 40.869 -1.159 1.00 76.01 165 LEU C CA 1
ATOM 2523 C C . LEU C 1 115 ? 12.617 39.845 -2.138 1.00 81.74 165 LEU C C 1
ATOM 2524 O O . LEU C 1 115 ? 11.481 39.974 -2.598 1.00 84.54 165 LEU C O 1
#

Organism: Haemophilus influenzae (NCBI:txid727)

InterPro domains:
  IPR005594 Trimeric autotransporter adhesin YadA-like, C-terminal membrane anchor domain [PF03895] (1038-1098)
  IPR008635 Trimeric autotransporter adhesin YadA-like, stalk domain [PF05662] (975-1018)
  IPR024973 ESPR domain [PF13018] (1-46)
  IPR028230 Trimeric autotransporter adhesin, tryptophan-ring motif [PF15401] (302-368)
  IPR028230 Trimeric autotransporter adhesin, tryptophan-ring motif [PF15401] (715-794)
  IPR029275 Trimeric autotransporter adhesin, putative GIN domain [PF15403] (53-104)
  IPR029275 Trimeric autotransporter adhesin, putative GIN domain [PF15403] (589-641)
  IPR037174 Trimeric adhesin [G3DSA:3.90.1780.10] (51-166)
  IPR037174 Trimeric adhesin [G3DSA:3.90.1780.10] (307-422)
  IPR037174 Trimeric adhesin [G3DSA:3.90.1780.10] (428-531)
  IPR037174 Trimeric adhesin [G3DSA:3.90.1780.10] (588-677)
  IPR037174 Trimeric adhesin [G3DSA:3.90.1780.10] (732-869)
  IPR040482 Trimeric autotransporter adhesin, Trp ring domain [PF18669] (116-163)
  IPR040482 Trimeric autotransporter adhesin, Trp ring domain [PF18669] (653-702)
  IPR045584 Pilin-like [SSF54523] (988-1098)
  IPR054742 Autotransporter adhesin NhhA, Trp-ring domain [PF22414] (387-421)

B-factor: mean 44.35, std 18.88, range [13.2, 120.45]

Solvent-accessible surface area: 16075 Å² total; per-residue (Å²): 103,124,43,84,36,173,30,63,18,9,38,55,104,106,10,68,108,125,40,19,58,136,40,7,23,97,25,17,104,71,116,19,1,142,26,0,2,2,16,75,14,44,35,94,82,96,117,42,76,9,99,65,77,30,21,0,6,0,5,9,0,32,69,14,10,15,0,0,0,6,42,38,35,125,163,139,84,52,42,23,41,1,62,24,4,18,5,0,10,2,12,2,126,55,46,8,80,0,59,21,87,53,113,127,28,49,7,17,0,13,1,15,114,117,124,24,74,35,146,25,75,6,3,40,62,80,139,43,68,122,115,24,14,37,117,43,2,19,100,29,32,124,78,146,11,9,136,20,0,2,9,10,62,18,83,91,130,74,65,5,106,57,83,14,7,0,7,0,7,10,0,39,73,14,10,13,0,7,1,7,14,31,58,140,183,134,80,123,36,43,41,1,57,29,2,17,14,0,18,2,41,0,104,61,43,5,80,3,62,33,74,53,89,103,25,73,6,21,0,15,0,11,117,56,135,39,92,36,148,22,50,9,14,31,43,78,139,31,62,130,120,46,14,64,146,39,12,25,115,38,38,107,60,139,13,6,126,28,0,0,2,10,81,9,69,46,94,80,100,137,54,47,4,116,64,76,23,11,0,7,0,4,7,0,24,60,14,10,13,0,0,0,4,68,42,33,130,174,137,73,107,27,10,42,1,73,26,2,16,20,0,8,2,42,4,110,61,28,9,70,1,57,18,92,52,124,110,20,60,7,30,0,18,0,10,118

Secondary structure (DSSP, 8-state):
--------BTT-TT--TTTS-HHHHHHHT-GGGTTSB-TT-B-TTSSBSS-TTSB-BHHHHTT-EEEEEEEETTSPPEEEEEETT-EEEEEE-TT-EEEEEEETTEEEEEEE-/-------EETT-S---GGGS-HHHHHHHT-GGGTTSEE--------S-TTBB-BHHHHTT-EEEEEEEETTEEEEEEEEETT-EEEEEE-TT-EEEEEEETTEEEEEEE-/-B-----EETT-S---TTTS-HHHHHHHS-GGGTTSEETT-B-TTSSBSS-SSSB-BHHHHTT-EEEEEEEETTSPPEEEEEETT-EEEEEE-TT-EEEEEEETTEEEEEEE-

Foldseek 3Di:
DDFDDDWDFQCDPPQDPVLDDPVSVVLSPDPQRGQAIDQCGGDNVSHGPTDPPGDDD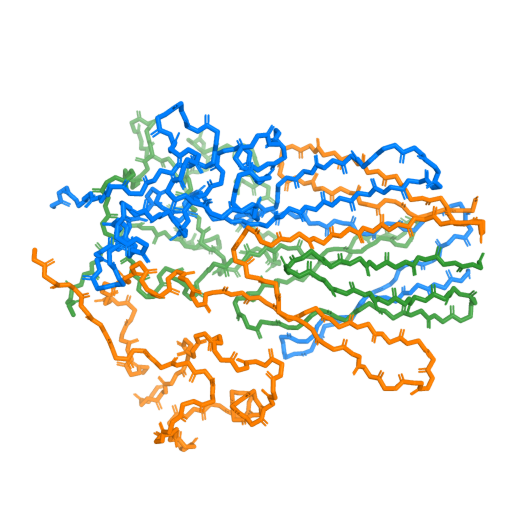PSNLQRHWDKDWDDDDPDDIDIHTDHPPRDDDDDDDDQKDWDWDDDDNDIDIDIDD/DDFDDDWDFQCDPPDDPVFFDPVSVVLSPDPQRGQAIDCATDPVGPGDPPGDDDPSNLQRHWDKDWDDDPPDDIDIHTGHPPDDDDDDDDPPWDWDWDDDPNDIDTDIDD/DDFDDDKDFQCDPDQPPVLDDPVSVVQSPPPQRGLAIPQQRADPVSHGRDDPPGDDDVSNLQRHWDKDWDDDPPDDIDIHTGHPPDDDDDDADDHWDWDWDDDPHDIDIDIDD

Sequence (336 aa):
TPVTNKLKAYGDANFNFTNNSIADAEKQVQEAYKGLLNLNEKNASDKLLVEDNTAATVGNLRKLGWVLSSKNGTRNEKSQQVKHADEVLFEGKGGVQVTSTSENGKHTITFALTPVTNKLKAYGDANFNFTNNSIADAEKQVQEAYKGLLNLNEKNALLVEDNTAATVGNLRKLGWVLSSKNGTRNEKSQQVKHADEVLFEGKGGVQVTSTSENGKHTITFALTPVTNKLKAYGDANFNFTNNSIADAEKQVQEAYKGLLNLNEKNASDKLLVEDNTAATVGNLRKLGWVLSSKNGTRNEKSQQVKHADEVLFEGKGGVQVTSTSENGKHTITFAL